Protein AF-A0A524CJ25-F1 (afdb_monomer_lite)

pLDDT: mean 74.67, std 16.68, range [29.98, 90.19]

Sequence (205 aa):
MADLNRLTIPYLKKLAEERDIELNSGRKSELIEQIKNSRIPEDTLDHLIEKYLEEKNQKKIQKKKRQLNLIELENRVNKVEEKLIEIIERLNQVSRKLNIRGSVNLESQQVSKKPNQNGQESKRNLILKKPNNVNEIKRFISNLMNSGDQINIDELFKIPELQETSLTLIKQAINELIKENIFEASEEGDSKQRIDGQISMLIRN

Radius of gyration: 31.11 Å; chains: 1; bounding box: 79×39×66 Å

Structure (mmCIF, N/CA/C/O backbone):
data_AF-A0A524CJ25-F1
#
_entry.id   AF-A0A524CJ25-F1
#
loop_
_atom_site.group_PDB
_atom_site.id
_atom_site.type_symbol
_atom_site.label_atom_id
_atom_site.label_alt_id
_atom_site.label_comp_id
_atom_site.label_asym_id
_atom_site.label_entity_id
_atom_site.label_seq_id
_atom_site.pdbx_PDB_ins_code
_atom_site.Cartn_x
_atom_site.Cartn_y
_atom_site.Cartn_z
_atom_site.occupancy
_atom_site.B_iso_or_equiv
_atom_site.auth_seq_id
_atom_site.auth_comp_id
_atom_site.auth_asym_id
_atom_site.auth_atom_id
_atom_site.pdbx_PDB_model_num
ATOM 1 N N . MET A 1 1 ? -29.718 4.391 34.353 1.00 51.31 1 MET A N 1
ATOM 2 C CA . MET A 1 1 ? -30.155 3.706 33.119 1.00 51.31 1 MET A CA 1
ATOM 3 C C . MET A 1 1 ? -28.951 3.197 32.351 1.00 51.31 1 MET A C 1
ATOM 5 O O . MET A 1 1 ? -28.282 3.968 31.668 1.00 51.31 1 MET A O 1
ATOM 9 N N . ALA A 1 2 ? -28.705 1.897 32.465 1.00 60.78 2 ALA A N 1
ATOM 10 C CA . ALA A 1 2 ? -27.662 1.153 31.773 1.00 60.78 2 ALA A CA 1
ATOM 11 C C . ALA A 1 2 ? -27.669 1.359 30.240 1.00 60.78 2 ALA A C 1
ATOM 13 O O . ALA A 1 2 ? -28.619 0.989 29.539 1.00 60.78 2 ALA A O 1
ATOM 14 N N . ASP A 1 3 ? -26.592 1.931 29.691 1.00 77.75 3 ASP A N 1
ATOM 15 C CA . ASP A 1 3 ? -26.469 2.240 28.259 1.00 77.75 3 ASP A CA 1
ATOM 16 C C . ASP A 1 3 ? -25.879 1.057 27.468 1.00 77.75 3 ASP A C 1
ATOM 18 O O . ASP A 1 3 ? -24.734 1.063 27.000 1.00 77.75 3 ASP A O 1
ATOM 22 N N . LEU A 1 4 ? -26.701 0.018 27.294 1.00 79.44 4 LEU A N 1
ATOM 23 C CA . LEU A 1 4 ? -26.394 -1.189 26.511 1.00 79.44 4 LEU A CA 1
ATOM 24 C C . LEU A 1 4 ? -25.963 -0.888 25.059 1.00 79.44 4 LEU A C 1
ATOM 26 O O . LEU A 1 4 ? -25.320 -1.720 24.412 1.00 79.44 4 LEU A O 1
ATOM 30 N N . ASN A 1 5 ? -26.241 0.314 24.537 1.00 82.69 5 ASN A N 1
ATOM 31 C CA . ASN A 1 5 ? -25.790 0.726 23.206 1.00 82.69 5 ASN A CA 1
ATOM 32 C C . ASN A 1 5 ? -24.264 0.825 23.094 1.00 82.69 5 ASN A C 1
ATOM 34 O O . ASN A 1 5 ? -23.730 0.773 21.982 1.00 82.69 5 ASN A O 1
ATOM 38 N N . ARG A 1 6 ? -23.532 0.923 24.205 1.00 82.38 6 ARG A N 1
ATOM 39 C CA . ARG A 1 6 ? -22.062 1.008 24.198 1.00 82.38 6 ARG A CA 1
ATOM 40 C C . ARG A 1 6 ? -21.384 -0.333 23.888 1.00 82.38 6 ARG A C 1
ATOM 42 O O . ARG A 1 6 ? -20.253 -0.362 23.378 1.00 82.38 6 ARG A O 1
ATOM 49 N N . LEU A 1 7 ? -22.086 -1.441 24.129 1.00 83.69 7 LEU A N 1
ATOM 50 C CA . LEU A 1 7 ? -21.618 -2.794 23.840 1.00 83.69 7 LEU A CA 1
ATOM 51 C C . LEU A 1 7 ? -21.821 -3.159 22.360 1.00 83.69 7 LEU A C 1
ATOM 53 O O . LEU A 1 7 ? -22.707 -2.647 21.672 1.00 83.69 7 LEU A O 1
ATOM 57 N N . THR A 1 8 ? -20.960 -4.031 21.833 1.00 86.06 8 THR A N 1
ATOM 58 C CA . THR A 1 8 ? -21.158 -4.641 20.506 1.00 86.06 8 THR A CA 1
ATOM 59 C C . THR A 1 8 ? -21.960 -5.936 20.645 1.00 86.06 8 THR A C 1
ATOM 61 O O . THR A 1 8 ? -22.037 -6.499 21.734 1.00 86.06 8 THR A O 1
ATOM 64 N N . ILE A 1 9 ? -22.544 -6.429 19.547 1.00 85.62 9 ILE A N 1
ATOM 65 C CA . ILE A 1 9 ? -23.387 -7.642 19.547 1.00 85.62 9 ILE A CA 1
ATOM 66 C C . ILE A 1 9 ? -22.711 -8.847 20.239 1.00 85.62 9 ILE A C 1
ATOM 68 O O . ILE A 1 9 ? -23.373 -9.480 21.056 1.00 85.62 9 ILE A O 1
ATOM 72 N N . PRO A 1 10 ? -21.414 -9.153 20.012 1.00 86.75 10 PRO A N 1
ATOM 73 C CA . PRO A 1 10 ? -20.746 -10.242 20.729 1.00 86.75 10 PRO A CA 1
ATOM 74 C C . PRO A 1 10 ? -20.741 -10.076 22.254 1.00 86.75 10 PRO A C 1
ATOM 76 O O . PRO A 1 10 ? -20.912 -11.055 22.970 1.00 86.75 10 PRO A O 1
ATOM 79 N N . TYR A 1 11 ? -20.577 -8.850 22.758 1.00 86.62 11 TYR A N 1
ATOM 80 C CA . TYR A 1 11 ? -20.592 -8.586 24.199 1.00 86.62 11 TYR A CA 1
ATOM 81 C C . TYR A 1 11 ? -22.006 -8.593 24.781 1.00 86.62 11 TYR A C 1
ATOM 83 O O . TYR A 1 11 ? -22.180 -9.030 25.910 1.00 86.62 11 TYR A O 1
ATOM 91 N N . LEU A 1 12 ? -23.018 -8.185 24.008 1.00 86.38 12 LEU A N 1
ATOM 92 C CA . LEU A 1 12 ? -24.421 -8.353 24.406 1.00 86.38 12 LEU A CA 1
ATOM 93 C C . LEU A 1 12 ? -24.785 -9.836 24.549 1.00 86.38 12 LEU A C 1
ATOM 95 O O . LEU A 1 12 ? -25.456 -10.208 25.503 1.00 86.38 12 LEU A O 1
ATOM 99 N N . LYS A 1 13 ? -24.291 -10.688 23.642 1.00 85.25 13 LYS A N 1
ATOM 100 C CA . LYS A 1 13 ? -24.482 -12.141 23.730 1.00 85.25 13 LYS A CA 1
ATOM 101 C C . LYS A 1 13 ? -23.783 -12.755 24.940 1.00 85.25 13 LYS A C 1
ATOM 103 O O . LYS A 1 13 ? -24.417 -13.512 25.656 1.00 85.25 13 LYS A O 1
ATOM 108 N N . LYS A 1 14 ? -22.526 -12.379 25.206 1.00 87.19 14 LYS A N 1
ATOM 109 C CA . LYS A 1 14 ? -21.809 -12.816 26.418 1.00 87.19 14 LYS A CA 1
ATOM 110 C C . LYS A 1 14 ? -22.526 -12.405 27.705 1.00 87.19 14 LYS A C 1
ATOM 112 O O . LYS A 1 14 ? -22.611 -13.192 28.635 1.00 87.19 14 LYS A O 1
ATOM 117 N N . LEU A 1 15 ? -23.037 -11.174 27.750 1.00 87.75 15 LEU A N 1
ATOM 118 C CA . LEU A 1 15 ? -23.793 -10.671 28.895 1.00 87.75 15 LEU A CA 1
ATOM 119 C C . LEU A 1 15 ? -25.057 -11.500 29.130 1.00 87.75 15 LEU A C 1
ATOM 121 O O . LEU A 1 15 ? -25.351 -11.840 30.271 1.00 87.75 15 LEU A O 1
ATOM 125 N N . ALA A 1 16 ? -25.784 -11.824 28.062 1.00 85.44 16 ALA A N 1
ATOM 126 C CA . ALA A 1 16 ? -26.965 -12.667 28.149 1.00 85.44 16 ALA A CA 1
ATOM 127 C C . ALA A 1 16 ? -26.637 -14.106 28.561 1.00 85.44 16 ALA A C 1
ATOM 129 O O . ALA A 1 16 ? -27.335 -14.649 29.405 1.00 85.44 16 ALA A O 1
ATOM 130 N N . GLU A 1 17 ? -25.554 -14.687 28.045 1.00 85.88 17 GLU A N 1
ATOM 131 C CA . GLU A 1 17 ? -25.072 -16.017 28.438 1.00 85.88 17 GLU A CA 1
ATOM 132 C C . GLU A 1 17 ? -24.673 -16.067 29.923 1.00 85.88 17 GLU A C 1
ATOM 134 O O . GLU A 1 17 ? -25.065 -16.981 30.631 1.00 85.88 17 GLU A O 1
ATOM 139 N N . GLU A 1 18 ? -23.991 -15.040 30.445 1.00 85.62 18 GLU A N 1
ATOM 140 C CA . GLU A 1 18 ? -23.631 -14.937 31.874 1.00 85.62 18 GLU A CA 1
ATOM 141 C C . GLU A 1 18 ? -24.853 -14.741 32.798 1.00 85.62 18 GLU A C 1
ATOM 143 O O . GLU A 1 18 ? -24.744 -14.838 34.021 1.00 85.62 18 GLU A O 1
ATOM 148 N N . ARG A 1 19 ? -26.021 -14.439 32.224 1.00 83.81 19 ARG A N 1
ATOM 149 C CA . ARG A 1 19 ? -27.289 -14.246 32.937 1.00 83.81 19 ARG A CA 1
ATOM 150 C C . ARG A 1 19 ? -28.359 -15.265 32.554 1.00 83.81 19 ARG A C 1
ATOM 152 O O . ARG A 1 19 ? -29.506 -15.069 32.944 1.00 83.81 19 ARG A O 1
ATOM 159 N N . ASP A 1 20 ? -27.994 -16.309 31.812 1.00 83.31 20 ASP A N 1
ATOM 160 C CA . ASP A 1 20 ? -28.906 -17.351 31.329 1.00 83.31 20 ASP A CA 1
ATOM 161 C C . ASP A 1 20 ? -30.138 -16.791 30.581 1.00 83.31 20 ASP A C 1
ATOM 163 O O . ASP A 1 20 ? -31.258 -17.285 30.706 1.00 83.31 20 ASP A O 1
ATOM 167 N N . ILE A 1 21 ? -29.943 -15.726 29.797 1.00 84.12 21 ILE A N 1
ATOM 168 C CA . ILE A 1 21 ? -30.986 -15.113 28.967 1.00 84.12 21 ILE A CA 1
ATOM 169 C C . ILE A 1 21 ? -30.913 -15.702 27.563 1.00 84.12 21 ILE A C 1
ATOM 171 O O . ILE A 1 21 ? -29.940 -15.498 26.832 1.00 84.12 21 ILE A O 1
ATOM 175 N N . GLU A 1 22 ? -31.984 -16.370 27.146 1.00 82.38 22 GLU A N 1
ATOM 176 C CA . GLU A 1 22 ? -32.136 -16.822 25.767 1.00 82.38 22 GLU A CA 1
ATOM 177 C C . GLU A 1 22 ? -32.372 -15.624 24.839 1.00 82.38 22 GLU A C 1
ATOM 179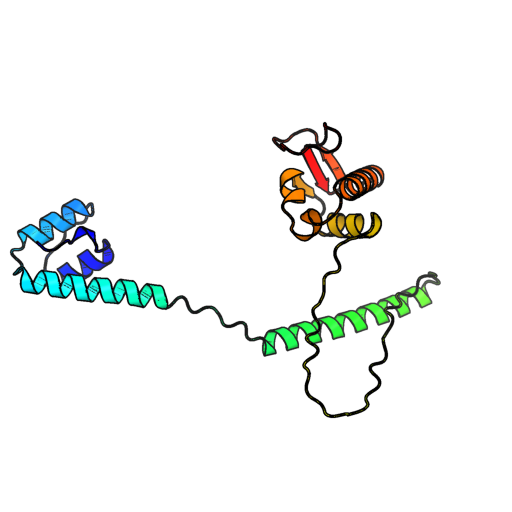 O O . GLU A 1 22 ? -33.437 -15.003 24.829 1.00 82.38 22 GLU A O 1
ATOM 184 N N . LEU A 1 23 ? -31.349 -15.280 24.052 1.00 83.44 23 LEU A N 1
ATOM 185 C CA . LEU A 1 23 ? -31.453 -14.255 23.018 1.00 83.44 23 LEU A CA 1
ATOM 186 C C . LEU A 1 23 ? -31.840 -14.873 21.680 1.00 83.44 23 LEU A C 1
ATOM 188 O O . LEU A 1 23 ? -31.123 -15.718 21.138 1.00 83.44 23 LEU A O 1
ATOM 192 N N . ASN A 1 24 ? -32.901 -14.348 21.078 1.00 81.50 24 ASN A N 1
ATOM 193 C CA . ASN A 1 24 ? -33.227 -14.662 19.693 1.00 81.50 24 ASN A CA 1
ATOM 194 C C . ASN A 1 24 ? -32.271 -13.924 18.748 1.00 81.50 24 ASN A C 1
ATOM 196 O O . ASN A 1 24 ? -31.856 -12.794 19.010 1.00 81.50 24 ASN A O 1
ATOM 200 N N . SER A 1 25 ? -31.918 -14.536 17.614 1.00 78.12 25 SER A N 1
ATOM 201 C CA . SER A 1 25 ? -31.127 -13.853 16.586 1.00 78.12 25 SER A CA 1
ATOM 202 C C . SER A 1 25 ? -31.883 -12.629 16.062 1.00 78.12 25 SER A C 1
ATOM 204 O O . SER A 1 25 ? -33.015 -12.76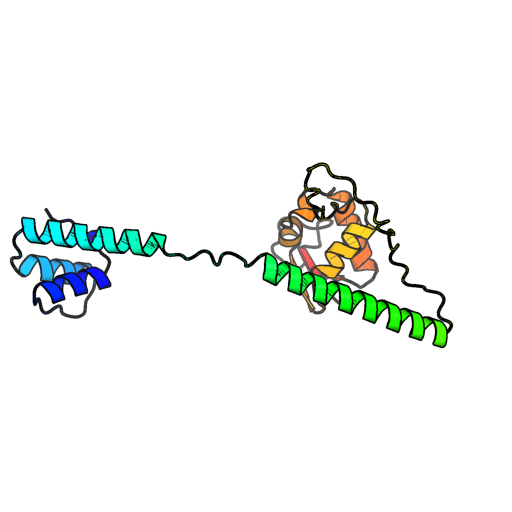6 15.607 1.00 78.12 25 SER A O 1
ATOM 206 N N . GLY A 1 26 ? -31.253 -11.456 16.080 1.00 83.06 26 GLY A N 1
ATOM 207 C CA . GLY A 1 26 ? -31.913 -10.214 15.685 1.00 83.06 26 GLY A CA 1
ATOM 208 C C . GLY A 1 26 ? -30.959 -9.030 15.579 1.00 83.06 26 GLY A C 1
ATOM 209 O O . GLY A 1 26 ? -29.738 -9.159 15.744 1.00 83.06 26 GLY A O 1
ATOM 210 N N . ARG A 1 27 ? -31.521 -7.856 15.283 1.00 85.88 27 ARG A N 1
ATOM 211 C CA . ARG A 1 27 ? -30.784 -6.585 15.248 1.00 85.88 27 ARG A CA 1
ATOM 212 C C . ARG A 1 27 ? -30.346 -6.188 16.658 1.00 85.88 27 ARG A C 1
ATOM 214 O O . ARG A 1 27 ? -30.938 -6.583 17.656 1.00 85.88 27 ARG A O 1
ATOM 221 N N . LYS A 1 28 ? -29.314 -5.345 16.758 1.00 84.69 28 LYS A N 1
ATOM 222 C CA . LYS A 1 28 ? -28.779 -4.892 18.055 1.00 84.69 28 LYS A CA 1
ATOM 223 C C . LYS A 1 28 ? -29.852 -4.269 18.960 1.00 84.69 28 LYS A C 1
ATOM 225 O O . LYS A 1 28 ? -29.831 -4.518 20.157 1.00 84.69 28 LYS A O 1
ATOM 230 N N . SER A 1 29 ? -30.763 -3.476 18.399 1.00 85.75 29 SER A N 1
ATOM 231 C CA . SER A 1 29 ? -31.878 -2.872 19.138 1.00 85.75 29 SER A CA 1
ATOM 232 C C . SER A 1 29 ? -32.802 -3.925 19.755 1.00 85.75 29 SER A C 1
ATOM 234 O O . SER A 1 29 ? -33.108 -3.836 20.937 1.00 85.75 29 SER A O 1
ATOM 236 N N . GLU A 1 30 ? -33.154 -4.961 18.992 1.00 85.81 30 GLU A N 1
ATOM 237 C CA . GLU A 1 30 ? -34.019 -6.065 19.436 1.00 85.81 30 GLU A CA 1
ATOM 238 C C . GLU A 1 30 ? -33.359 -6.870 20.566 1.00 85.81 30 GLU A C 1
ATOM 240 O O . GLU A 1 30 ? -34.002 -7.208 21.556 1.00 85.81 30 GLU A O 1
ATOM 245 N N . LEU A 1 31 ? -32.048 -7.117 20.468 1.00 84.44 31 LEU A N 1
ATOM 246 C CA . LEU A 1 31 ? -31.282 -7.776 21.532 1.00 84.44 31 LEU A CA 1
ATOM 247 C C . LEU A 1 31 ? -31.251 -6.944 22.821 1.00 84.44 31 LEU A C 1
ATOM 249 O O . LEU A 1 31 ? -31.335 -7.487 23.918 1.00 84.44 31 LEU A O 1
ATOM 253 N N . ILE A 1 32 ? -31.139 -5.619 22.701 1.00 86.19 32 ILE A N 1
ATOM 254 C CA . ILE A 1 32 ? -31.159 -4.711 23.853 1.00 86.19 32 ILE A CA 1
ATOM 255 C C . ILE A 1 32 ? -32.533 -4.725 24.526 1.00 86.19 32 ILE A C 1
ATOM 257 O O . ILE A 1 32 ? -32.603 -4.715 25.752 1.00 86.19 32 ILE A O 1
ATOM 261 N N . GLU A 1 33 ? -33.616 -4.763 23.754 1.00 85.25 33 GLU A N 1
ATOM 262 C CA . GLU A 1 33 ? -34.974 -4.870 24.293 1.00 85.25 33 GLU A CA 1
ATOM 263 C C . GLU A 1 33 ? -35.190 -6.192 25.035 1.00 85.25 33 GLU A C 1
ATOM 265 O O . GLU A 1 33 ? -35.719 -6.180 26.143 1.00 85.25 33 GLU A O 1
ATOM 270 N N . GLN A 1 34 ? -34.704 -7.314 24.496 1.00 84.69 34 GLN A N 1
ATOM 271 C CA . GLN A 1 34 ? -34.770 -8.616 25.172 1.00 84.69 34 GLN A CA 1
ATOM 272 C C . GLN A 1 34 ? -34.044 -8.599 26.529 1.00 84.69 34 GLN A C 1
ATOM 274 O O . GLN A 1 34 ? -34.609 -9.042 27.527 1.00 84.69 34 GLN A O 1
ATOM 279 N N . ILE A 1 35 ? -32.850 -7.999 26.595 1.00 84.06 35 ILE A N 1
ATOM 280 C CA . ILE A 1 35 ? -32.066 -7.850 27.839 1.00 84.06 35 ILE A CA 1
ATOM 281 C C . ILE A 1 35 ? -32.738 -6.887 28.832 1.00 84.06 35 ILE A C 1
ATOM 283 O O . ILE A 1 35 ? -32.629 -7.047 30.046 1.00 84.06 35 ILE A O 1
ATOM 287 N N . LYS A 1 36 ? -33.445 -5.863 28.348 1.00 83.19 36 LYS A N 1
ATOM 288 C CA . LYS A 1 36 ? -34.222 -4.972 29.224 1.00 83.19 36 LYS A CA 1
ATOM 289 C C . LYS A 1 36 ? -35.459 -5.674 29.787 1.00 83.19 36 LYS A C 1
ATOM 291 O O . LYS A 1 36 ? -35.814 -5.456 30.943 1.00 83.19 36 LYS A O 1
ATOM 296 N N . ASN A 1 37 ? -36.087 -6.540 28.996 1.00 83.94 37 ASN A N 1
ATOM 297 C CA . ASN A 1 37 ? -37.292 -7.271 29.382 1.00 83.94 37 ASN A CA 1
ATOM 298 C C . ASN A 1 37 ? -37.019 -8.428 30.360 1.00 83.94 37 ASN A C 1
ATOM 300 O O . ASN A 1 37 ? -37.935 -8.848 31.065 1.00 83.94 37 ASN A O 1
ATOM 304 N N . SER A 1 38 ? -35.775 -8.901 30.476 1.00 78.62 38 SER A N 1
ATOM 305 C CA . SER A 1 38 ? -35.380 -9.993 31.380 1.00 78.62 38 SER A CA 1
ATOM 306 C C . SER A 1 38 ? -35.232 -9.596 32.860 1.00 78.62 38 SER A C 1
ATOM 308 O O . SER A 1 38 ? -34.772 -10.406 33.658 1.00 78.62 38 SER A O 1
ATOM 310 N N . ARG A 1 39 ? -35.630 -8.373 33.254 1.00 75.06 39 ARG A N 1
ATOM 311 C CA . ARG A 1 39 ? -35.658 -7.889 34.657 1.00 75.06 39 ARG A CA 1
ATOM 312 C C . ARG A 1 39 ? -34.340 -8.079 35.425 1.00 75.06 39 ARG A C 1
ATOM 314 O O . ARG A 1 39 ? -34.333 -8.456 36.595 1.00 75.06 39 ARG A O 1
ATOM 321 N N . ILE A 1 40 ? -33.220 -7.787 34.773 1.00 78.19 40 ILE A N 1
ATOM 322 C CA . ILE A 1 40 ? -31.910 -7.771 35.431 1.00 78.19 40 ILE A CA 1
ATOM 323 C C . ILE A 1 40 ? -31.856 -6.567 36.391 1.00 78.19 40 ILE A C 1
ATOM 325 O O . ILE A 1 40 ? -32.232 -5.466 35.979 1.00 78.19 40 ILE A O 1
ATOM 329 N N . PRO A 1 41 ? -31.382 -6.731 37.641 1.00 80.38 41 PRO A N 1
ATOM 330 C CA . PRO A 1 41 ? -31.159 -5.607 38.548 1.00 80.38 41 PRO A CA 1
ATOM 331 C C . PRO A 1 41 ? -30.196 -4.578 37.940 1.00 80.38 41 PRO A C 1
ATOM 333 O O . PRO A 1 41 ? -29.142 -4.952 37.422 1.00 80.38 41 PRO A O 1
ATOM 336 N N . GLU A 1 42 ? -30.534 -3.291 38.020 1.00 77.50 42 GLU A N 1
ATOM 337 C CA . GLU A 1 42 ? -29.800 -2.217 37.330 1.00 77.50 42 GLU A CA 1
ATOM 338 C C . GLU A 1 42 ? -28.317 -2.164 37.737 1.00 77.50 42 GLU A C 1
ATOM 340 O O . GLU A 1 42 ? -27.449 -2.155 36.865 1.00 77.50 42 GLU A O 1
ATOM 345 N N . ASP A 1 43 ? -28.020 -2.313 39.031 1.00 79.69 43 ASP A N 1
ATOM 346 C CA . ASP A 1 43 ? -26.648 -2.345 39.563 1.00 79.69 43 ASP A CA 1
ATOM 347 C C . ASP A 1 43 ? -25.803 -3.472 38.950 1.00 79.69 43 ASP A C 1
ATOM 349 O O . ASP A 1 43 ? -24.622 -3.320 38.633 1.00 79.69 43 ASP A O 1
ATOM 353 N N . THR A 1 44 ? -26.426 -4.635 38.749 1.00 80.38 44 THR A N 1
ATOM 354 C CA . THR A 1 44 ? -25.744 -5.801 38.180 1.00 80.38 44 THR A CA 1
ATOM 355 C C . THR A 1 44 ? -25.518 -5.668 36.680 1.00 80.38 44 THR A C 1
ATOM 357 O O . THR A 1 44 ? -24.565 -6.240 36.145 1.00 80.38 44 THR A O 1
ATOM 360 N N . LEU A 1 45 ? -26.386 -4.918 36.002 1.00 82.19 45 LEU A N 1
ATOM 361 C CA . LEU A 1 45 ? -26.289 -4.641 34.580 1.00 82.19 45 LEU A CA 1
ATOM 362 C C . LEU A 1 45 ? -25.186 -3.619 34.301 1.00 82.19 45 LEU A C 1
ATOM 364 O O . LEU A 1 45 ? -24.381 -3.833 33.394 1.00 82.19 45 LEU A O 1
ATOM 368 N N . ASP A 1 46 ? -25.104 -2.565 35.111 1.00 83.38 46 ASP A N 1
ATOM 369 C CA . ASP A 1 46 ? -24.054 -1.551 35.013 1.00 83.38 46 ASP A CA 1
ATOM 370 C C . ASP A 1 46 ? -22.665 -2.161 35.244 1.00 83.38 46 ASP A C 1
ATOM 372 O O . ASP A 1 46 ? -21.760 -1.944 34.434 1.00 83.38 46 ASP A O 1
ATOM 376 N N . HIS A 1 47 ? -22.521 -3.031 36.250 1.00 85.88 47 HIS A N 1
ATOM 377 C CA . HIS A 1 47 ? -21.260 -3.731 36.505 1.00 85.88 47 HIS A CA 1
ATOM 378 C C . HIS A 1 47 ? -20.813 -4.610 35.323 1.00 85.88 47 HIS A C 1
ATOM 380 O O . HIS A 1 47 ? -19.642 -4.618 34.939 1.00 85.88 47 HIS A O 1
ATOM 386 N N . LEU A 1 48 ? -21.746 -5.338 34.700 1.00 84.12 48 LEU A N 1
ATOM 387 C CA . LEU A 1 48 ? -21.438 -6.172 33.536 1.00 84.12 48 LEU A CA 1
ATOM 388 C C . LEU A 1 48 ? -21.093 -5.336 32.302 1.00 84.12 48 LEU A C 1
ATOM 390 O O . LEU A 1 48 ? -20.193 -5.698 31.543 1.00 84.12 48 LEU A O 1
ATOM 394 N N . ILE A 1 49 ? -21.772 -4.207 32.099 1.00 86.31 49 ILE A N 1
ATOM 395 C CA . ILE A 1 49 ? -21.448 -3.280 31.013 1.00 86.31 49 ILE A CA 1
ATOM 396 C C . ILE A 1 49 ? -20.032 -2.735 31.189 1.00 86.31 49 ILE A C 1
ATOM 398 O O . ILE A 1 49 ? -19.268 -2.741 30.223 1.00 86.31 49 ILE A O 1
ATOM 402 N N . GLU A 1 50 ? -19.663 -2.310 32.395 1.00 87.44 50 GLU A N 1
ATOM 403 C CA . GLU A 1 50 ? -18.323 -1.808 32.698 1.00 87.44 50 GLU A CA 1
ATOM 404 C C . GLU A 1 50 ? -17.254 -2.881 32.447 1.00 87.44 50 GLU A C 1
ATOM 406 O O . GLU A 1 50 ? -16.353 -2.663 31.632 1.00 87.44 50 GLU A O 1
ATOM 411 N N . LYS A 1 51 ? -17.441 -4.091 32.993 1.00 88.31 51 LYS A N 1
ATOM 412 C CA . LYS A 1 51 ? -16.573 -5.263 32.766 1.00 88.31 51 LYS A CA 1
ATOM 413 C C . LYS A 1 51 ? -16.322 -5.527 31.275 1.00 88.31 51 LYS A C 1
ATOM 415 O O . LYS A 1 51 ? -15.181 -5.713 30.843 1.00 88.31 51 LYS A O 1
ATOM 420 N N . TYR A 1 52 ? -17.372 -5.525 30.453 1.00 87.00 52 TYR A N 1
ATOM 421 C CA . TYR A 1 52 ? -17.240 -5.806 29.019 1.00 87.00 52 TYR A CA 1
ATOM 422 C C . TYR A 1 52 ? -16.699 -4.624 28.203 1.00 87.00 52 TYR A C 1
ATOM 424 O O . TYR A 1 52 ? -16.053 -4.830 27.168 1.00 87.00 52 TYR A O 1
ATOM 432 N N . LEU A 1 53 ? -16.911 -3.385 28.650 1.00 84.75 53 LEU A N 1
ATOM 433 C CA . LEU A 1 53 ? -16.278 -2.207 28.055 1.00 84.75 53 LEU A CA 1
ATOM 434 C C . LEU A 1 53 ? -14.774 -2.175 28.336 1.00 84.75 53 LEU A C 1
ATOM 436 O O . LEU A 1 53 ? -13.997 -1.873 27.425 1.00 84.75 53 LEU A O 1
ATOM 440 N N . GLU A 1 54 ? -14.351 -2.548 29.540 1.00 84.50 54 GLU A N 1
ATOM 441 C CA . GLU A 1 54 ? -12.941 -2.726 29.877 1.00 84.50 54 GLU A CA 1
ATOM 442 C C . GLU A 1 54 ? -12.301 -3.834 29.037 1.00 84.50 54 GLU A C 1
ATOM 444 O O . GLU A 1 54 ? -11.269 -3.591 28.409 1.00 84.50 54 GLU A O 1
ATOM 449 N N . GLU A 1 55 ? -12.943 -5.002 28.899 1.00 83.25 55 GLU A N 1
ATOM 450 C CA . GLU A 1 55 ? -12.448 -6.096 28.044 1.00 83.25 55 GLU A CA 1
ATOM 451 C C . GLU A 1 55 ? -12.287 -5.635 26.579 1.00 83.25 55 GLU A C 1
ATOM 453 O O . GLU A 1 55 ? -11.291 -5.941 25.913 1.00 83.25 55 GLU A O 1
ATOM 458 N N . LYS A 1 56 ? -13.247 -4.858 26.061 1.00 79.69 56 LYS A N 1
ATOM 459 C CA . LYS A 1 56 ? -13.189 -4.260 24.715 1.00 79.69 56 LYS A CA 1
ATOM 460 C C . LYS A 1 56 ? -12.014 -3.290 24.568 1.00 79.69 56 LYS A C 1
ATOM 462 O O . LYS A 1 56 ? -11.346 -3.291 23.530 1.00 79.69 56 LYS A O 1
ATOM 467 N N . ASN A 1 57 ? -11.757 -2.466 25.579 1.00 74.94 57 ASN A N 1
ATOM 468 C CA . ASN A 1 57 ? -10.668 -1.493 25.568 1.00 74.94 57 ASN A CA 1
ATOM 469 C C . ASN A 1 57 ? -9.297 -2.171 25.713 1.00 74.94 57 ASN A C 1
ATOM 471 O O . ASN A 1 57 ? -8.374 -1.836 24.972 1.00 74.94 57 ASN A O 1
ATOM 475 N N . GLN A 1 58 ? -9.181 -3.200 26.553 1.00 68.50 58 GLN A N 1
ATOM 476 C CA . GLN A 1 58 ? -7.966 -4.008 26.697 1.00 68.50 58 GLN A CA 1
ATOM 477 C C . GLN A 1 58 ? -7.622 -4.776 25.410 1.00 68.50 58 GLN A C 1
ATOM 479 O O . GLN A 1 58 ? -6.461 -4.806 24.996 1.00 68.50 58 GLN A O 1
ATOM 484 N N . LYS A 1 59 ? -8.617 -5.327 24.696 1.00 59.78 59 LYS A N 1
ATOM 485 C CA . LYS A 1 59 ? -8.388 -5.996 23.399 1.00 59.78 59 LYS A CA 1
ATOM 486 C C . LYS A 1 59 ? -7.935 -5.045 22.290 1.00 59.78 59 LYS A C 1
ATOM 488 O O . LYS A 1 59 ? -7.169 -5.461 21.423 1.00 59.78 59 LYS A O 1
ATOM 493 N N . LYS A 1 60 ? -8.336 -3.767 22.313 1.00 56.50 60 LYS A N 1
ATOM 494 C CA . LYS A 1 60 ? -7.802 -2.756 21.378 1.00 56.50 60 LYS A CA 1
ATOM 495 C C . LYS A 1 60 ? -6.309 -2.480 21.597 1.00 56.50 60 LYS A C 1
ATOM 497 O O . LYS A 1 60 ? -5.617 -2.155 20.635 1.00 56.50 60 LYS A O 1
ATOM 502 N N . ILE A 1 61 ? -5.814 -2.638 22.826 1.00 54.56 61 ILE A N 1
ATOM 503 C CA . ILE A 1 61 ? -4.417 -2.363 23.199 1.00 54.56 61 ILE A CA 1
ATOM 504 C C . ILE A 1 61 ? -3.472 -3.500 22.753 1.00 54.56 61 ILE A C 1
ATOM 506 O O . ILE A 1 61 ? -2.283 -3.269 22.552 1.00 54.56 61 ILE A O 1
ATOM 510 N N . GLN A 1 62 ? -3.983 -4.703 22.461 1.00 51.44 62 GLN A N 1
ATOM 511 C CA . GLN A 1 62 ? -3.173 -5.846 22.010 1.00 51.44 62 GLN A CA 1
ATOM 512 C C . GLN A 1 62 ? -3.030 -5.989 20.485 1.00 51.44 62 GLN A C 1
ATOM 514 O O . GLN A 1 62 ? -2.840 -7.096 19.973 1.00 51.44 62 GLN A O 1
ATOM 519 N N . LYS A 1 63 ? -3.016 -4.893 19.717 1.00 52.25 63 LYS A N 1
ATOM 520 C CA . LYS A 1 63 ? -2.307 -4.956 18.429 1.00 52.25 63 LYS A CA 1
ATOM 521 C C . LYS A 1 63 ? -0.818 -5.058 18.754 1.00 52.25 63 LYS A C 1
ATOM 523 O O . LYS A 1 63 ? -0.145 -4.036 18.855 1.00 52.25 63 LYS A O 1
ATOM 528 N N . LYS A 1 64 ? -0.303 -6.284 18.937 1.00 51.62 64 LYS A N 1
ATOM 529 C CA . LYS A 1 64 ? 1.140 -6.564 18.915 1.00 51.62 64 LYS A CA 1
ATOM 530 C C . LYS A 1 64 ? 1.678 -5.945 17.626 1.00 51.62 64 LYS A C 1
ATOM 532 O O . LYS A 1 64 ? 1.556 -6.539 16.556 1.00 51.62 64 LYS A O 1
ATOM 537 N N . LYS A 1 65 ? 2.250 -4.738 17.710 1.00 52.03 65 LYS A N 1
ATOM 538 C CA . LYS A 1 65 ? 3.194 -4.265 16.702 1.00 52.03 65 LYS A CA 1
ATOM 539 C C . LYS A 1 65 ? 4.211 -5.392 16.624 1.00 52.03 65 LYS A C 1
ATOM 541 O O . LYS A 1 65 ? 4.848 -5.683 17.635 1.00 52.03 65 LYS A O 1
ATOM 546 N N . ARG A 1 66 ? 4.281 -6.097 15.491 1.00 56.31 66 ARG A N 1
ATOM 547 C CA . ARG A 1 66 ? 5.399 -6.999 15.220 1.00 56.31 66 ARG A CA 1
ATOM 548 C C . ARG A 1 66 ? 6.632 -6.127 15.407 1.00 56.31 66 ARG A C 1
ATOM 550 O O . ARG A 1 66 ? 6.866 -5.241 14.589 1.00 56.31 66 ARG A O 1
ATOM 557 N N . GLN A 1 67 ? 7.317 -6.262 16.539 1.00 60.62 67 GLN A N 1
ATOM 558 C CA . GLN A 1 67 ? 8.606 -5.620 16.708 1.00 60.62 67 GLN A CA 1
ATOM 559 C C . GLN A 1 67 ? 9.452 -6.249 15.611 1.00 60.62 67 GLN A C 1
ATOM 561 O O . GLN A 1 67 ? 9.632 -7.467 15.599 1.00 60.62 67 GLN A O 1
ATOM 566 N N . LEU A 1 68 ? 9.812 -5.454 14.603 1.00 58.59 68 LEU A N 1
ATOM 567 C CA . LEU A 1 68 ? 10.729 -5.912 13.575 1.00 58.59 68 LEU A CA 1
ATOM 568 C C . LEU A 1 68 ? 11.968 -6.409 14.309 1.00 58.59 68 LEU A C 1
ATOM 570 O O . LEU A 1 68 ? 12.574 -5.661 15.075 1.00 58.59 68 LEU A O 1
ATOM 574 N N . ASN A 1 69 ? 12.299 -7.681 14.115 1.00 73.81 69 ASN A N 1
ATOM 575 C CA . ASN A 1 69 ? 13.539 -8.231 14.622 1.00 73.81 69 ASN A CA 1
ATOM 576 C C . ASN A 1 69 ? 14.668 -7.634 13.775 1.00 73.81 69 ASN A C 1
ATOM 578 O O . ASN A 1 69 ? 15.022 -8.174 12.728 1.00 73.81 69 ASN A O 1
ATOM 582 N N . LEU A 1 70 ? 15.148 -6.456 14.184 1.00 73.25 70 LEU A N 1
ATOM 583 C CA . LEU A 1 70 ? 16.145 -5.671 13.453 1.00 73.25 70 LEU A CA 1
ATOM 584 C C . LEU A 1 70 ? 17.401 -6.499 13.167 1.00 73.25 70 LEU A C 1
ATOM 586 O O . LEU A 1 70 ? 17.912 -6.443 12.059 1.00 73.25 70 LEU A O 1
ATOM 590 N N . ILE A 1 71 ? 17.800 -7.361 14.107 1.00 77.12 71 ILE A N 1
ATOM 591 C CA . ILE A 1 71 ? 18.956 -8.259 13.973 1.00 77.12 71 ILE A CA 1
ATOM 592 C C . ILE A 1 71 ? 18.744 -9.271 12.838 1.00 77.12 71 ILE A C 1
ATOM 594 O O . ILE A 1 71 ? 19.636 -9.532 12.034 1.00 77.12 71 ILE A O 1
ATOM 598 N N . GLU A 1 72 ? 17.552 -9.860 12.747 1.00 79.38 72 GLU A N 1
ATOM 599 C CA . GLU A 1 72 ? 17.227 -10.793 11.666 1.00 79.38 72 GLU A CA 1
ATOM 600 C C . GLU A 1 72 ? 17.180 -10.080 10.310 1.00 79.38 72 GLU A C 1
ATOM 602 O O . GLU A 1 72 ? 17.634 -10.626 9.302 1.00 79.38 72 GLU A O 1
ATOM 607 N N . LEU A 1 73 ? 16.667 -8.849 10.284 1.00 82.06 73 LEU A N 1
ATOM 608 C CA . LEU A 1 73 ? 16.606 -8.043 9.072 1.00 82.06 73 LEU A CA 1
ATOM 609 C C . LEU A 1 73 ? 18.006 -7.626 8.601 1.00 82.06 73 LEU A C 1
ATOM 611 O O . LEU A 1 73 ? 18.307 -7.794 7.424 1.00 82.06 73 LEU A O 1
ATOM 615 N N . GLU A 1 74 ? 18.876 -7.180 9.505 1.00 79.94 74 GLU A N 1
ATOM 616 C CA . GLU A 1 74 ? 20.286 -6.881 9.225 1.00 79.94 74 GLU A CA 1
ATOM 617 C C . GLU A 1 74 ? 21.016 -8.110 8.678 1.00 79.94 74 GLU A C 1
ATOM 619 O O . GLU A 1 74 ? 21.674 -8.035 7.643 1.00 79.94 74 GLU A O 1
ATOM 624 N N . ASN A 1 75 ? 20.819 -9.283 9.286 1.00 85.88 75 ASN A N 1
AT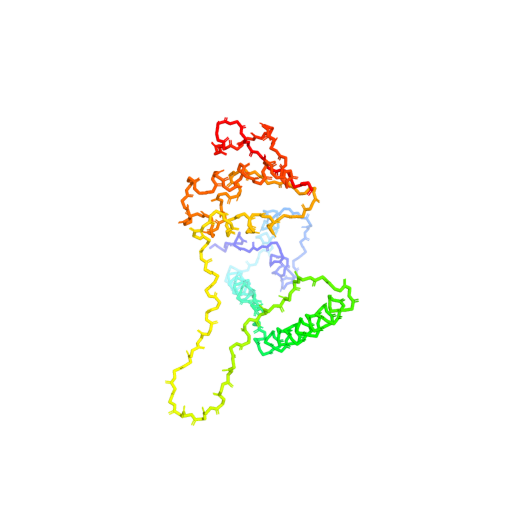OM 625 C CA . ASN A 1 75 ? 21.398 -10.531 8.787 1.00 85.88 75 ASN A CA 1
ATOM 626 C C . ASN A 1 75 ? 20.894 -10.901 7.385 1.00 85.88 75 ASN A C 1
ATOM 628 O O . ASN A 1 75 ? 21.639 -11.465 6.580 1.00 85.88 75 ASN A O 1
ATOM 632 N N . ARG A 1 76 ? 19.627 -10.609 7.073 1.00 85.12 76 ARG A N 1
ATOM 633 C CA . ARG A 1 76 ? 19.069 -10.821 5.731 1.00 85.12 76 ARG A CA 1
ATOM 634 C C . ARG A 1 76 ? 19.645 -9.837 4.719 1.00 85.12 76 ARG A C 1
ATOM 636 O O . ARG A 1 76 ? 19.947 -10.264 3.610 1.00 85.12 76 ARG A O 1
ATOM 643 N N . VAL A 1 77 ? 19.815 -8.571 5.096 1.00 88.62 77 VAL A N 1
ATOM 644 C CA . VAL A 1 77 ? 20.440 -7.543 4.252 1.00 88.62 77 VAL A CA 1
ATOM 645 C C . VAL A 1 77 ? 21.889 -7.919 3.949 1.00 88.62 77 VAL A C 1
ATOM 647 O O . VAL A 1 77 ? 22.242 -8.009 2.778 1.00 88.62 77 VAL A O 1
ATOM 650 N N . ASN A 1 78 ? 22.679 -8.286 4.961 1.00 88.56 78 ASN A N 1
ATOM 651 C CA . ASN A 1 78 ? 24.074 -8.703 4.780 1.00 88.56 78 ASN A CA 1
ATOM 652 C C . ASN A 1 78 ? 24.202 -9.887 3.804 1.00 88.56 78 ASN A C 1
ATOM 654 O O . ASN A 1 78 ? 25.018 -9.858 2.888 1.00 88.56 78 ASN A O 1
ATOM 658 N N . LYS A 1 79 ? 23.335 -10.903 3.923 1.00 89.56 79 LYS A N 1
ATOM 659 C CA . LYS A 1 79 ? 23.314 -12.041 2.983 1.00 89.56 79 LYS A CA 1
ATOM 660 C C . LYS A 1 79 ? 22.974 -11.638 1.546 1.00 89.56 79 LYS A C 1
ATOM 662 O O . LYS A 1 79 ? 23.394 -12.311 0.606 1.00 89.56 79 LYS A O 1
ATOM 667 N N . VAL A 1 80 ? 22.157 -10.602 1.359 1.00 90.19 80 VAL A N 1
ATOM 668 C CA . VAL A 1 80 ? 21.830 -10.075 0.026 1.00 90.19 80 VAL A CA 1
ATOM 669 C C . VAL A 1 80 ? 23.017 -9.302 -0.542 1.00 90.19 80 VAL A C 1
ATOM 671 O O . VAL A 1 80 ? 23.349 -9.497 -1.708 1.00 90.19 80 VAL A O 1
ATOM 674 N N . GLU A 1 81 ? 23.686 -8.489 0.273 1.00 83.81 81 GLU A N 1
ATOM 675 C CA . GLU A 1 81 ? 24.894 -7.758 -0.124 1.00 83.81 81 GLU A CA 1
ATOM 676 C C . GLU A 1 81 ? 26.023 -8.710 -0.548 1.00 83.81 81 GLU A C 1
ATOM 678 O O . GLU A 1 81 ? 26.608 -8.523 -1.613 1.00 83.81 81 GLU A O 1
ATOM 683 N N . GLU A 1 82 ? 26.265 -9.784 0.208 1.00 85.81 82 GLU A N 1
ATOM 684 C CA . GLU A 1 82 ? 27.244 -10.822 -0.150 1.00 85.81 82 GLU A CA 1
ATOM 685 C C . GLU A 1 82 ? 26.932 -11.464 -1.509 1.00 85.81 82 GLU A C 1
ATOM 687 O O . GLU A 1 82 ? 27.808 -11.586 -2.368 1.00 85.81 82 GLU A O 1
ATOM 692 N N . LYS A 1 83 ? 25.664 -11.823 -1.747 1.00 86.81 83 LYS A N 1
ATOM 693 C CA . LYS A 1 83 ? 25.237 -12.396 -3.031 1.00 86.81 83 LYS A CA 1
ATOM 694 C C . LYS A 1 83 ? 25.374 -11.412 -4.189 1.00 86.81 83 LYS A C 1
ATOM 696 O O . LYS A 1 83 ? 25.700 -11.827 -5.298 1.00 86.81 83 LYS A O 1
ATOM 701 N N . LEU A 1 84 ? 25.123 -10.123 -3.962 1.00 86.38 84 LEU A N 1
ATOM 702 C CA . LEU A 1 84 ? 25.307 -9.093 -4.985 1.00 86.38 84 LEU A CA 1
ATOM 703 C C . LEU A 1 84 ? 26.777 -8.969 -5.386 1.00 86.38 84 LEU A C 1
ATOM 705 O O . LEU A 1 84 ? 27.067 -8.927 -6.581 1.00 86.38 84 LEU A O 1
ATOM 709 N N . ILE A 1 85 ? 27.691 -8.971 -4.412 1.00 85.81 85 ILE A N 1
ATOM 710 C CA . ILE A 1 85 ? 29.137 -8.964 -4.671 1.00 85.81 85 ILE A CA 1
ATOM 711 C C . ILE A 1 85 ? 29.521 -10.167 -5.539 1.00 85.81 85 ILE A C 1
ATOM 713 O O . ILE A 1 85 ? 30.162 -9.991 -6.575 1.00 85.81 85 ILE A O 1
ATOM 717 N N . GLU A 1 86 ? 29.052 -11.369 -5.192 1.00 86.50 86 GLU A N 1
ATOM 718 C CA . GLU A 1 86 ? 29.328 -12.583 -5.969 1.00 86.50 86 GLU A CA 1
ATOM 719 C C . GLU A 1 86 ? 28.798 -12.488 -7.415 1.00 86.50 86 GLU A C 1
ATOM 721 O O . GLU A 1 86 ? 29.477 -12.873 -8.372 1.00 86.50 86 GLU A O 1
ATOM 726 N N . ILE A 1 87 ? 27.594 -11.943 -7.606 1.00 86.44 87 ILE A N 1
ATOM 727 C CA . ILE A 1 87 ? 27.007 -11.736 -8.938 1.00 86.44 87 ILE A CA 1
ATOM 728 C C . ILE A 1 87 ? 27.850 -10.755 -9.758 1.00 86.44 87 ILE A C 1
ATOM 730 O O . ILE A 1 87 ? 28.112 -11.011 -10.934 1.00 86.44 87 ILE A O 1
ATOM 734 N N . ILE A 1 88 ? 28.301 -9.657 -9.154 1.00 80.38 88 ILE A N 1
ATOM 735 C CA . ILE A 1 88 ? 29.144 -8.658 -9.820 1.00 80.38 88 ILE A CA 1
ATOM 736 C C . ILE A 1 88 ? 30.484 -9.270 -10.229 1.00 80.38 88 ILE A C 1
ATOM 738 O O . ILE A 1 88 ? 30.951 -9.042 -11.346 1.00 80.38 88 ILE A O 1
ATOM 742 N N . GLU A 1 89 ? 31.096 -10.082 -9.369 1.00 82.38 89 GLU A N 1
ATOM 743 C CA . GLU A 1 89 ? 32.329 -10.794 -9.702 1.00 82.38 89 GLU A CA 1
ATOM 744 C C . GLU A 1 89 ? 32.132 -11.738 -10.889 1.00 82.38 89 GLU A C 1
ATOM 746 O O . GLU A 1 89 ? 32.929 -11.716 -11.832 1.00 82.38 89 GLU A O 1
ATOM 751 N N . ARG A 1 90 ? 31.041 -12.513 -10.901 1.00 82.56 90 ARG A N 1
ATOM 752 C CA . ARG A 1 90 ? 30.692 -13.385 -12.034 1.00 82.56 90 ARG A CA 1
ATOM 753 C C . ARG A 1 90 ? 30.451 -12.586 -13.315 1.00 82.56 90 ARG A C 1
ATOM 755 O O . ARG A 1 90 ? 30.963 -12.969 -14.366 1.00 82.56 90 ARG A O 1
ATOM 762 N N . LEU A 1 91 ? 29.737 -11.463 -13.241 1.00 78.38 91 LEU A N 1
ATOM 763 C CA . LEU A 1 91 ? 29.517 -10.570 -14.383 1.00 78.38 91 LEU A CA 1
ATOM 764 C C . LEU A 1 91 ? 30.837 -10.020 -14.920 1.00 78.38 91 LEU A C 1
ATOM 766 O O . LEU A 1 91 ? 31.089 -10.096 -16.118 1.00 78.38 91 LEU A O 1
ATOM 770 N N . ASN A 1 92 ? 31.726 -9.552 -14.045 1.00 74.56 92 ASN A N 1
ATOM 771 C CA . ASN A 1 92 ? 33.042 -9.058 -14.437 1.00 74.56 92 ASN A CA 1
ATOM 772 C C . ASN A 1 92 ? 33.902 -10.159 -15.086 1.00 74.56 92 ASN A C 1
ATOM 774 O O . ASN A 1 92 ? 34.614 -9.887 -16.054 1.00 74.56 92 ASN A O 1
ATOM 778 N N . GLN A 1 93 ? 33.825 -11.407 -14.612 1.00 78.62 93 GLN A N 1
ATOM 779 C CA . GLN A 1 93 ? 34.488 -12.544 -15.263 1.00 78.62 93 GLN A CA 1
ATOM 780 C C . GLN A 1 93 ? 33.928 -12.814 -16.666 1.00 78.62 93 GLN A C 1
ATOM 782 O O . GLN A 1 93 ? 34.702 -13.042 -17.597 1.00 78.62 93 GLN A O 1
ATOM 787 N N . VAL A 1 94 ? 32.605 -12.773 -16.837 1.00 77.19 94 VAL A N 1
ATOM 788 C CA . VAL A 1 94 ? 31.946 -12.966 -18.139 1.00 77.19 94 VAL A CA 1
ATOM 789 C C . VAL A 1 94 ? 32.287 -11.826 -19.103 1.00 77.19 94 VAL A C 1
ATOM 791 O O . VAL A 1 94 ? 32.691 -12.097 -20.231 1.00 77.19 94 VAL A O 1
ATOM 794 N N . SER A 1 95 ? 32.244 -10.569 -18.657 1.00 75.88 95 SER A N 1
ATOM 795 C CA . SER A 1 95 ? 32.622 -9.404 -19.470 1.00 75.88 95 SER A CA 1
ATOM 796 C C . SER A 1 95 ? 34.070 -9.480 -19.960 1.00 75.88 95 SER A C 1
ATOM 798 O O . SER A 1 95 ? 34.337 -9.179 -21.123 1.00 75.88 95 SER A O 1
ATOM 800 N N . ARG A 1 96 ? 35.003 -9.952 -19.114 1.00 72.00 96 ARG A N 1
ATOM 801 C CA . ARG A 1 96 ? 36.402 -10.205 -19.512 1.00 72.00 96 ARG A CA 1
ATOM 802 C C . ARG A 1 96 ? 36.513 -11.309 -20.563 1.00 72.00 96 ARG A C 1
ATOM 804 O O . ARG A 1 96 ? 37.278 -11.154 -21.507 1.00 72.00 96 ARG A O 1
ATOM 811 N N . LYS A 1 97 ? 35.747 -12.399 -20.429 1.00 73.56 97 LYS A N 1
ATOM 812 C CA . LYS A 1 97 ? 35.718 -13.497 -21.416 1.00 73.56 97 LYS A CA 1
ATOM 813 C C . LYS A 1 97 ? 35.143 -13.060 -22.768 1.00 73.56 97 LYS A C 1
ATOM 815 O O . LYS A 1 97 ? 35.548 -13.598 -23.790 1.00 73.56 97 LYS A O 1
ATOM 820 N N . LEU A 1 98 ? 34.225 -12.094 -22.770 1.00 70.00 98 LEU A N 1
ATOM 821 C CA . LEU A 1 98 ? 33.549 -11.591 -23.969 1.00 70.00 98 LEU A CA 1
ATOM 822 C C . LEU A 1 98 ? 34.196 -10.327 -24.570 1.00 70.00 98 LEU A C 1
ATOM 824 O O . LEU A 1 98 ? 33.676 -9.797 -25.547 1.00 70.00 98 LEU A O 1
ATOM 828 N N . ASN A 1 99 ? 35.314 -9.832 -24.018 1.00 60.16 99 ASN A N 1
ATOM 829 C CA . ASN A 1 99 ? 35.987 -8.594 -24.454 1.00 60.16 99 ASN A CA 1
ATOM 830 C C . ASN A 1 99 ? 35.077 -7.342 -24.473 1.00 60.16 99 ASN A C 1
ATOM 832 O O . ASN A 1 99 ? 35.333 -6.371 -25.188 1.00 60.16 99 ASN A O 1
ATOM 836 N N . ILE A 1 100 ? 34.021 -7.335 -23.656 1.00 57.22 100 ILE A N 1
ATOM 837 C CA . ILE A 1 100 ? 33.102 -6.201 -23.534 1.00 57.22 100 ILE A CA 1
ATOM 838 C C . ILE A 1 100 ? 33.760 -5.175 -22.600 1.00 57.22 100 ILE A C 1
ATOM 840 O O . ILE A 1 100 ? 33.922 -5.422 -21.402 1.00 57.22 100 ILE A O 1
ATOM 844 N N . ARG A 1 101 ? 34.170 -4.014 -23.134 1.00 49.47 101 ARG A N 1
ATOM 845 C CA . ARG A 1 101 ? 34.687 -2.885 -22.334 1.00 49.47 101 ARG A CA 1
ATOM 846 C C . ARG A 1 101 ? 33.551 -2.260 -21.516 1.00 49.47 101 ARG A C 1
ATOM 848 O O . ARG A 1 101 ? 32.909 -1.310 -21.945 1.00 49.47 101 ARG A O 1
ATOM 855 N N . GLY A 1 102 ? 33.337 -2.801 -20.324 1.00 51.91 102 GLY A N 1
ATOM 856 C CA . GLY A 1 102 ? 32.449 -2.262 -19.299 1.00 51.91 102 GLY A CA 1
ATOM 857 C C . GLY A 1 102 ? 32.684 -2.996 -17.984 1.00 51.91 102 GLY A C 1
ATOM 858 O O . GLY A 1 102 ? 32.059 -4.018 -17.722 1.00 51.91 102 GLY A O 1
ATOM 859 N N . SER A 1 103 ? 33.635 -2.525 -17.175 1.00 47.00 103 SER A N 1
ATOM 860 C CA . SER A 1 103 ? 33.824 -3.027 -15.812 1.00 47.00 103 SER A CA 1
ATOM 861 C C . SER A 1 103 ? 32.759 -2.419 -14.908 1.00 47.00 103 SER A C 1
ATOM 863 O O . SER A 1 103 ? 32.698 -1.194 -14.779 1.00 47.00 103 SER A O 1
ATOM 865 N N . VAL A 1 104 ? 31.954 -3.253 -14.251 1.00 49.84 104 VAL A N 1
ATOM 866 C CA . VAL A 1 104 ? 31.100 -2.797 -13.151 1.00 49.84 104 VAL A CA 1
ATOM 867 C C . VAL A 1 104 ? 32.021 -2.593 -11.950 1.00 49.84 104 VAL A C 1
ATOM 869 O O . VAL A 1 104 ? 32.302 -3.529 -11.202 1.00 49.84 104 VAL A O 1
ATOM 872 N N . ASN A 1 105 ? 32.562 -1.381 -11.820 1.00 46.84 105 ASN A N 1
ATOM 873 C CA . ASN A 1 105 ? 33.254 -0.934 -10.618 1.00 46.84 105 ASN A CA 1
ATOM 874 C C . ASN A 1 105 ? 32.216 -0.290 -9.701 1.00 46.84 105 ASN A C 1
ATOM 876 O O . ASN A 1 105 ? 31.816 0.853 -9.907 1.00 46.84 105 ASN A O 1
ATOM 880 N N . LEU A 1 106 ? 31.796 -1.019 -8.671 1.00 48.41 106 LEU A N 1
ATOM 881 C CA . LEU A 1 106 ? 31.456 -0.348 -7.425 1.00 48.41 106 LEU A CA 1
ATOM 882 C C . LEU A 1 106 ? 32.786 0.078 -6.819 1.00 48.41 106 LEU A C 1
ATOM 884 O O . LEU A 1 106 ? 33.646 -0.768 -6.581 1.00 48.41 106 LEU A O 1
ATOM 888 N N . GLU A 1 107 ? 32.982 1.379 -6.621 1.00 39.44 107 GLU A N 1
ATOM 889 C CA . GLU A 1 107 ? 34.076 1.877 -5.797 1.00 39.44 107 GLU A CA 1
ATOM 890 C C . GLU A 1 107 ? 33.949 1.243 -4.411 1.00 39.44 107 GLU A C 1
ATOM 892 O O . GLU A 1 107 ? 33.185 1.679 -3.550 1.00 39.44 107 GLU A O 1
ATOM 897 N N . SER A 1 108 ? 34.694 0.162 -4.206 1.00 39.28 108 SER A N 1
ATOM 898 C CA . SER A 1 108 ? 34.976 -0.402 -2.904 1.00 39.28 108 SER A CA 1
ATOM 899 C C . SER A 1 108 ? 35.760 0.652 -2.131 1.00 39.28 108 SER A C 1
ATOM 901 O O . SER A 1 108 ? 36.988 0.716 -2.223 1.00 39.28 108 SER A O 1
ATOM 903 N N . GLN A 1 109 ? 35.057 1.506 -1.384 1.00 37.94 109 GLN A N 1
ATOM 904 C CA . GLN A 1 109 ? 35.680 2.255 -0.305 1.00 37.94 109 GLN A CA 1
ATOM 905 C C . GLN A 1 109 ? 36.221 1.226 0.684 1.00 37.94 109 GLN A C 1
ATOM 907 O O . GLN A 1 109 ? 35.479 0.581 1.425 1.00 37.94 109 GLN A O 1
ATOM 912 N N . GLN A 1 110 ? 37.537 1.039 0.628 1.00 35.44 110 GLN A N 1
ATOM 913 C CA . GLN A 1 110 ? 38.302 0.269 1.588 1.00 35.44 110 GLN A CA 1
ATOM 914 C C . GLN A 1 110 ? 37.983 0.803 2.986 1.00 35.44 110 GLN A C 1
ATOM 916 O O . GLN A 1 110 ? 38.410 1.891 3.370 1.00 35.44 110 GLN A O 1
ATOM 921 N N . VAL A 1 111 ? 37.221 0.029 3.760 1.00 32.09 111 VAL A N 1
ATOM 922 C CA . VAL A 1 111 ? 37.110 0.233 5.203 1.00 32.09 111 VAL A CA 1
ATOM 923 C C . VAL A 1 111 ? 38.432 -0.234 5.801 1.00 32.09 111 VAL A C 1
ATOM 925 O O . VAL A 1 111 ? 38.598 -1.385 6.206 1.00 32.09 111 VAL A O 1
ATOM 928 N N . SER A 1 112 ? 39.409 0.667 5.804 1.00 31.19 112 SER A N 1
ATOM 929 C CA . SER A 1 112 ? 40.643 0.527 6.564 1.00 31.19 112 SER A CA 1
ATOM 930 C C . SER A 1 112 ? 40.279 0.380 8.038 1.00 31.19 112 SER A C 1
ATOM 932 O O . SER A 1 112 ? 39.908 1.346 8.705 1.00 31.19 112 SER A O 1
ATOM 934 N N . LYS A 1 113 ? 40.370 -0.851 8.549 1.00 42.00 113 LYS A N 1
ATOM 935 C CA . LYS A 1 113 ? 40.302 -1.156 9.978 1.00 42.00 113 LYS A CA 1
ATOM 936 C C . LYS A 1 113 ? 41.423 -0.401 10.701 1.00 42.00 113 LYS A C 1
ATOM 938 O O . LYS A 1 113 ? 42.581 -0.805 10.644 1.00 42.00 113 LYS A O 1
ATOM 943 N N . LYS A 1 114 ? 41.076 0.656 11.432 1.00 29.98 114 LYS A N 1
ATOM 944 C CA . LYS A 1 114 ? 41.794 1.057 12.648 1.00 29.98 114 LYS A CA 1
ATOM 945 C C . LYS A 1 114 ? 40.781 1.117 13.789 1.00 29.98 114 LYS A C 1
ATOM 947 O O . LYS A 1 114 ? 39.741 1.753 13.619 1.00 29.98 114 LYS A O 1
ATOM 952 N N . PRO A 1 115 ? 41.041 0.458 14.929 1.00 36.19 115 PRO A N 1
ATOM 953 C CA . PRO A 1 115 ? 40.190 0.594 16.090 1.00 36.19 115 PRO A CA 1
ATOM 954 C C . PRO A 1 115 ? 40.550 1.929 16.734 1.00 36.19 115 PRO A C 1
ATOM 956 O O . PRO A 1 115 ? 41.677 2.108 17.183 1.00 36.19 115 PRO A O 1
ATOM 959 N N . ASN A 1 116 ? 39.625 2.882 16.763 1.00 30.64 116 ASN A N 1
ATOM 960 C CA . ASN A 1 116 ? 39.717 3.929 17.764 1.00 30.64 116 ASN A CA 1
ATOM 961 C C . ASN A 1 116 ? 38.349 4.185 18.370 1.00 30.64 116 ASN A C 1
ATOM 963 O O . ASN A 1 116 ? 37.371 4.504 17.699 1.00 30.64 116 ASN A O 1
ATOM 967 N N . GLN A 1 117 ? 38.338 3.937 19.670 1.00 44.47 117 GLN A N 1
ATOM 968 C CA . GLN A 1 117 ? 37.269 4.145 20.614 1.00 44.47 117 GLN A CA 1
ATOM 969 C C . GLN A 1 117 ? 36.909 5.629 20.602 1.00 44.47 117 GLN A C 1
ATOM 971 O O . GLN A 1 117 ? 37.766 6.464 20.864 1.00 44.47 117 GLN A O 1
ATOM 976 N N . ASN A 1 118 ? 35.670 5.946 20.238 1.00 31.08 118 ASN A N 1
ATOM 977 C CA . ASN A 1 118 ? 34.855 6.979 20.870 1.00 31.08 118 ASN A CA 1
ATOM 978 C C . ASN A 1 118 ? 33.465 6.934 20.239 1.00 31.08 118 ASN A C 1
ATOM 980 O O . ASN A 1 118 ? 33.308 6.960 19.020 1.00 31.08 118 ASN A O 1
ATOM 984 N N . GLY A 1 119 ? 32.461 6.779 21.099 1.00 39.28 119 GLY A N 1
ATOM 985 C CA . GLY A 1 119 ? 31.074 6.613 20.706 1.00 39.28 119 GLY A CA 1
ATOM 986 C C . GLY A 1 119 ? 30.551 7.836 19.969 1.00 39.28 119 GLY A C 1
ATOM 987 O O . GLY A 1 119 ? 30.412 8.901 20.554 1.00 39.28 119 GLY A O 1
ATOM 988 N N . GLN A 1 120 ? 30.218 7.642 18.702 1.00 33.94 120 GLN A N 1
ATOM 989 C CA . GLN A 1 120 ? 29.077 8.254 18.038 1.00 33.94 120 GLN A CA 1
ATOM 990 C C . GLN A 1 120 ? 28.686 7.287 1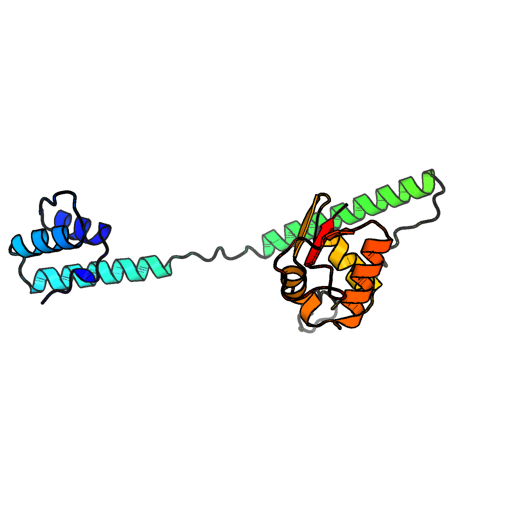6.925 1.00 33.94 120 GLN A C 1
ATOM 992 O O . GLN A 1 120 ? 29.418 7.088 15.956 1.00 33.94 120 GLN A O 1
ATOM 997 N N . GLU A 1 121 ? 27.554 6.615 17.127 1.00 32.38 121 GLU A N 1
ATOM 998 C CA . GLU A 1 121 ? 26.899 5.789 16.125 1.00 32.38 121 GLU A CA 1
ATOM 999 C C . GLU A 1 121 ? 26.705 6.626 14.859 1.00 32.38 121 GLU A C 1
ATOM 1001 O O . GLU A 1 121 ? 25.776 7.428 14.750 1.00 32.38 121 GLU A O 1
ATOM 1006 N N . SER A 1 122 ? 27.580 6.433 13.873 1.00 32.62 122 SER A N 1
ATOM 1007 C CA . SER A 1 122 ? 27.262 6.782 12.497 1.00 32.62 122 SER A CA 1
ATOM 1008 C C . SER A 1 122 ? 26.167 5.826 12.048 1.00 32.62 122 SER A C 1
ATOM 1010 O O . SER A 1 122 ? 26.430 4.804 11.415 1.00 32.62 122 SER A O 1
ATOM 1012 N N . LYS A 1 123 ? 24.922 6.161 12.403 1.00 34.88 123 LYS A N 1
ATOM 1013 C CA . LYS A 1 123 ? 23.741 5.748 11.656 1.00 34.88 123 LYS A CA 1
ATOM 1014 C C . LYS A 1 123 ? 24.059 6.066 10.204 1.00 34.88 123 LYS A C 1
ATOM 1016 O O . LYS A 1 123 ? 24.043 7.229 9.801 1.00 34.88 123 LYS A O 1
ATOM 1021 N N . ARG A 1 124 ? 24.416 5.045 9.426 1.00 36.81 124 ARG A N 1
ATOM 1022 C CA . ARG A 1 124 ? 24.389 5.128 7.971 1.00 36.81 124 ARG A CA 1
ATOM 1023 C C . ARG A 1 124 ? 22.923 5.301 7.607 1.00 36.81 124 ARG A C 1
ATOM 1025 O O . ARG A 1 124 ? 22.225 4.340 7.312 1.00 36.81 124 ARG A O 1
ATOM 1032 N N . ASN A 1 125 ? 22.445 6.539 7.683 1.00 30.72 125 ASN A N 1
ATOM 1033 C CA . ASN A 1 125 ? 21.310 6.956 6.897 1.00 30.7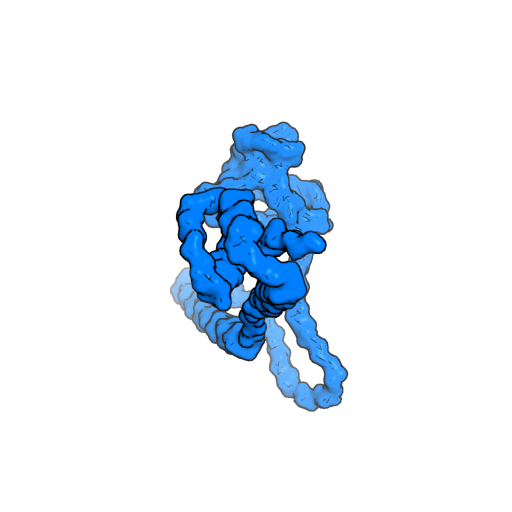2 125 ASN A CA 1
ATOM 1034 C C . ASN A 1 125 ? 21.698 6.589 5.462 1.00 30.72 125 ASN A C 1
ATOM 1036 O O . ASN A 1 125 ? 22.601 7.208 4.893 1.00 30.72 125 ASN A O 1
ATOM 1040 N N . LEU A 1 126 ? 21.046 5.580 4.878 1.00 38.34 126 LEU A N 1
ATOM 1041 C CA . LEU A 1 126 ? 20.790 5.625 3.448 1.00 38.34 126 LEU A CA 1
ATOM 1042 C C . LEU A 1 126 ? 19.968 6.896 3.249 1.00 38.34 126 LEU A C 1
ATOM 1044 O O . LEU A 1 126 ? 18.743 6.885 3.276 1.00 38.34 126 LEU A O 1
ATOM 1048 N N . ILE A 1 127 ? 20.656 8.026 3.127 1.00 39.91 127 ILE A N 1
ATOM 1049 C CA . ILE A 1 127 ? 20.095 9.182 2.469 1.00 39.91 127 ILE A CA 1
ATOM 1050 C C . ILE A 1 127 ? 19.936 8.678 1.039 1.00 39.91 127 ILE A C 1
ATOM 1052 O O . ILE A 1 127 ? 20.908 8.664 0.281 1.00 39.91 127 ILE A O 1
ATOM 1056 N N . LEU A 1 128 ? 18.741 8.171 0.701 1.00 45.28 128 LEU A N 1
ATOM 1057 C CA . LEU A 1 128 ? 18.271 8.200 -0.675 1.00 45.28 128 LEU A CA 1
ATOM 1058 C C . LEU A 1 128 ? 18.430 9.660 -1.078 1.00 45.28 128 LEU A C 1
ATOM 1060 O O . LEU A 1 128 ? 17.665 10.525 -0.655 1.00 45.28 128 LEU A O 1
ATOM 1064 N N . LYS A 1 129 ? 19.538 9.966 -1.755 1.00 54.91 129 LYS A N 1
ATOM 1065 C CA . LYS A 1 129 ? 19.794 11.314 -2.226 1.00 54.91 129 LYS A CA 1
ATOM 1066 C C . LYS A 1 129 ? 18.638 11.644 -3.150 1.00 54.91 129 LYS A C 1
ATOM 1068 O O . LYS A 1 129 ? 18.399 10.925 -4.117 1.00 54.91 129 LYS A O 1
ATOM 1073 N N . LYS A 1 130 ? 17.921 12.705 -2.797 1.00 61.81 130 LYS A N 1
ATOM 1074 C CA . LYS A 1 130 ? 16.931 13.344 -3.648 1.00 61.81 130 LYS A CA 1
ATOM 1075 C C . LYS A 1 130 ? 17.470 13.409 -5.083 1.00 61.81 130 LYS A C 1
ATOM 1077 O O . LYS A 1 130 ? 18.607 13.868 -5.250 1.00 61.81 130 LYS A O 1
ATOM 1082 N N . PRO A 1 131 ? 16.706 12.947 -6.086 1.00 66.31 131 PRO A N 1
ATOM 1083 C CA . PRO A 1 131 ? 17.151 13.012 -7.464 1.00 66.31 131 PRO A CA 1
ATOM 1084 C C . PRO A 1 131 ? 17.248 14.488 -7.864 1.00 66.31 131 PRO A C 1
ATOM 1086 O O . PRO A 1 131 ? 16.249 15.193 -7.968 1.00 66.31 131 PRO A O 1
ATOM 1089 N N . ASN A 1 132 ? 18.471 14.977 -8.047 1.00 72.38 132 ASN A N 1
ATOM 1090 C CA . ASN A 1 132 ? 18.744 16.394 -8.301 1.00 72.38 132 ASN A CA 1
ATOM 1091 C C . ASN A 1 132 ? 19.051 16.670 -9.779 1.00 72.38 132 ASN A C 1
ATOM 1093 O O . ASN A 1 132 ? 19.246 17.821 -10.166 1.00 72.38 132 ASN A O 1
ATOM 1097 N N . ASN A 1 133 ? 19.101 15.625 -10.609 1.00 80.25 133 ASN A N 1
ATOM 1098 C CA . ASN A 1 133 ? 19.396 15.719 -12.034 1.00 80.25 133 ASN A CA 1
ATOM 1099 C C . ASN A 1 133 ? 18.410 14.884 -12.865 1.00 80.25 133 ASN A C 1
ATOM 1101 O O . ASN A 1 133 ? 17.916 13.856 -12.404 1.00 80.25 133 ASN A O 1
ATOM 1105 N N . VAL A 1 134 ? 18.191 15.282 -14.120 1.00 80.88 134 VAL A N 1
ATOM 1106 C CA . VAL A 1 134 ? 17.300 14.622 -15.087 1.00 80.88 134 VAL A CA 1
ATOM 1107 C C . VAL A 1 134 ? 17.591 13.122 -15.169 1.00 80.88 134 VAL A C 1
ATOM 1109 O O . VAL A 1 134 ? 16.678 12.318 -15.050 1.00 80.88 134 VAL A O 1
ATOM 1112 N N . ASN A 1 135 ? 18.862 12.715 -15.244 1.00 81.44 135 ASN A N 1
ATOM 1113 C CA . ASN A 1 135 ? 19.242 11.296 -15.306 1.00 81.44 135 ASN A CA 1
ATOM 1114 C C . ASN A 1 135 ? 18.884 10.491 -14.046 1.00 81.44 135 ASN A C 1
ATOM 1116 O O . ASN A 1 135 ? 18.563 9.306 -14.140 1.00 81.44 135 ASN A O 1
ATOM 1120 N N . GLU A 1 136 ? 18.950 11.110 -12.867 1.00 80.00 136 GLU A N 1
ATOM 1121 C CA . GLU A 1 136 ? 18.578 10.456 -11.607 1.00 80.00 136 GLU A CA 1
ATOM 1122 C C . GLU A 1 136 ? 17.061 10.290 -11.528 1.00 80.00 136 GLU A C 1
ATOM 1124 O O . GLU A 1 136 ? 16.583 9.207 -11.200 1.00 80.00 136 GLU A O 1
ATOM 1129 N N . ILE A 1 137 ? 16.315 11.325 -11.929 1.00 82.44 137 ILE A N 1
ATOM 1130 C CA . ILE A 1 137 ? 14.853 11.286 -12.035 1.00 82.44 137 ILE A CA 1
ATOM 1131 C C . ILE A 1 137 ? 14.430 10.214 -13.046 1.00 82.44 137 ILE A C 1
ATOM 1133 O O . ILE A 1 137 ? 13.559 9.405 -12.750 1.00 82.44 137 ILE A O 1
ATOM 1137 N N . LYS A 1 138 ? 15.090 10.136 -14.208 1.00 86.94 138 LYS A N 1
ATOM 1138 C CA . LYS A 1 138 ? 14.819 9.121 -15.236 1.00 86.94 138 LYS A CA 1
ATOM 1139 C C . LYS A 1 138 ? 14.971 7.705 -14.702 1.00 86.94 138 LYS A C 1
ATOM 1141 O O . LYS A 1 138 ? 14.079 6.881 -14.889 1.00 86.94 138 LYS A O 1
ATOM 1146 N N . ARG A 1 139 ? 16.083 7.425 -14.015 1.00 84.19 139 ARG A N 1
ATOM 1147 C CA . ARG A 1 139 ? 16.326 6.117 -13.388 1.00 84.19 139 ARG A CA 1
ATOM 1148 C C . ARG A 1 139 ? 15.298 5.811 -12.312 1.00 84.19 139 ARG A C 1
ATOM 1150 O O . ARG A 1 139 ? 14.820 4.686 -12.246 1.00 84.19 139 ARG A O 1
ATOM 1157 N N . PHE A 1 140 ? 14.958 6.804 -11.496 1.00 85.25 140 PHE A N 1
ATOM 1158 C CA . PHE A 1 140 ? 13.951 6.657 -10.457 1.00 85.25 140 PHE A CA 1
ATOM 1159 C C . PHE A 1 140 ? 12.592 6.289 -11.061 1.00 85.25 140 PHE A C 1
ATOM 1161 O O . PHE A 1 140 ? 12.058 5.237 -10.734 1.00 85.25 140 PHE A O 1
ATOM 1168 N N . ILE A 1 141 ? 12.095 7.075 -12.022 1.00 84.25 141 ILE A N 1
ATOM 1169 C CA . ILE A 1 141 ? 10.813 6.829 -12.700 1.00 84.25 141 ILE A CA 1
ATOM 1170 C C . ILE A 1 141 ? 10.816 5.486 -13.440 1.00 84.25 141 ILE A C 1
ATOM 1172 O O . ILE A 1 141 ? 9.856 4.729 -13.339 1.00 84.25 141 ILE A O 1
ATOM 1176 N N . SER A 1 142 ? 11.910 5.140 -14.121 1.00 84.06 142 SER A N 1
ATOM 1177 C CA . SER A 1 142 ? 12.025 3.858 -14.836 1.00 84.06 142 SER A CA 1
ATOM 1178 C C . SER A 1 142 ? 11.960 2.641 -13.914 1.00 84.06 142 SER A C 1
ATOM 1180 O O . SER A 1 142 ? 11.492 1.592 -14.342 1.00 84.06 142 SER A O 1
ATOM 1182 N N . ASN A 1 143 ? 12.433 2.776 -12.671 1.00 83.00 143 ASN A N 1
ATOM 1183 C CA . ASN A 1 143 ? 12.451 1.701 -11.678 1.00 83.00 143 ASN A CA 1
ATOM 1184 C C . ASN A 1 143 ? 11.174 1.641 -10.827 1.00 83.00 143 ASN A C 1
ATOM 1186 O O . ASN A 1 143 ? 11.013 0.695 -10.060 1.00 83.00 143 ASN A O 1
ATOM 1190 N N . LEU A 1 144 ? 10.290 2.641 -10.923 1.00 83.31 144 LEU A N 1
ATOM 1191 C CA . LEU A 1 144 ? 9.026 2.656 -10.183 1.00 83.31 144 LEU A CA 1
ATOM 1192 C C . LEU A 1 144 ? 8.003 1.652 -10.731 1.00 83.31 144 LEU A C 1
ATOM 1194 O O . LEU A 1 144 ? 7.098 1.266 -9.997 1.00 83.31 144 LEU A O 1
ATOM 1198 N N . MET A 1 145 ? 8.126 1.254 -12.000 1.00 82.31 145 MET A N 1
ATOM 1199 C CA . MET A 1 145 ? 7.109 0.494 -12.729 1.00 82.31 145 MET A CA 1
ATOM 1200 C C . MET A 1 145 ? 7.716 -0.665 -13.521 1.00 82.31 145 MET A C 1
ATOM 1202 O O . MET A 1 145 ? 8.806 -0.533 -14.083 1.00 82.31 145 MET A O 1
ATOM 1206 N N . ASN A 1 146 ? 6.994 -1.782 -13.607 1.00 81.44 146 ASN A N 1
ATOM 1207 C CA . ASN A 1 146 ? 7.325 -2.898 -14.494 1.00 81.44 146 ASN A CA 1
ATOM 1208 C C . ASN A 1 146 ? 6.683 -2.691 -15.873 1.00 81.44 146 ASN A C 1
ATOM 1210 O O . ASN A 1 146 ? 5.752 -1.904 -16.015 1.00 81.44 146 ASN A O 1
ATOM 1214 N N . SER A 1 147 ? 7.165 -3.393 -16.902 1.00 83.50 147 SER A N 1
ATOM 1215 C CA . SER A 1 147 ? 6.565 -3.340 -18.245 1.00 83.50 147 SER A CA 1
ATOM 1216 C C . SER A 1 147 ? 5.083 -3.728 -18.209 1.00 83.50 147 SER A C 1
ATOM 1218 O O . SER A 1 147 ? 4.722 -4.748 -17.624 1.00 83.50 147 SER A O 1
ATOM 1220 N N . GLY A 1 148 ? 4.236 -2.912 -18.838 1.00 80.75 148 GLY A N 1
ATOM 1221 C CA . GLY A 1 148 ? 2.776 -3.016 -18.824 1.00 80.75 148 GLY A CA 1
ATOM 1222 C C . GLY A 1 148 ? 2.079 -2.251 -17.692 1.00 80.75 148 GLY A C 1
ATOM 1223 O O . GLY A 1 148 ? 0.867 -2.051 -17.774 1.00 80.75 148 GLY A O 1
ATOM 1224 N N . ASP A 1 149 ? 2.807 -1.795 -16.666 1.00 84.19 149 ASP A N 1
ATOM 1225 C CA . ASP A 1 149 ? 2.224 -0.996 -15.583 1.00 84.19 149 ASP A CA 1
ATOM 1226 C C . ASP A 1 149 ? 1.860 0.416 -16.076 1.00 84.19 149 ASP A C 1
ATOM 1228 O O . ASP A 1 149 ? 2.500 0.979 -16.970 1.00 84.19 149 ASP A O 1
ATOM 1232 N N . GLN A 1 150 ? 0.829 0.997 -15.460 1.00 88.44 150 GLN A N 1
ATOM 1233 C CA . GLN A 1 150 ? 0.328 2.336 -15.765 1.00 88.44 150 GLN A CA 1
ATOM 1234 C C . GLN A 1 150 ? 0.334 3.194 -14.501 1.00 88.44 150 GLN A C 1
ATOM 1236 O O . GLN A 1 150 ? -0.007 2.709 -13.420 1.00 88.44 150 GLN A O 1
ATOM 1241 N N . ILE A 1 151 ? 0.685 4.473 -14.630 1.00 86.75 151 ILE A N 1
ATOM 1242 C CA . ILE A 1 151 ? 0.606 5.440 -13.530 1.00 86.75 151 ILE A CA 1
ATOM 1243 C C . ILE A 1 151 ? 0.025 6.761 -14.010 1.00 86.75 151 ILE A C 1
ATOM 1245 O O . ILE A 1 151 ? 0.432 7.309 -15.040 1.00 86.75 151 ILE A O 1
ATOM 1249 N N . ASN A 1 152 ? -0.901 7.310 -13.230 1.00 89.25 152 ASN A N 1
ATOM 1250 C CA . ASN A 1 152 ? -1.384 8.660 -13.469 1.00 89.25 152 ASN A CA 1
ATOM 1251 C C . ASN A 1 152 ? -0.331 9.686 -13.050 1.00 89.25 152 ASN A C 1
ATOM 1253 O O . ASN A 1 152 ? 0.382 9.515 -12.059 1.00 89.25 152 ASN A O 1
ATOM 1257 N N . ILE A 1 153 ? -0.277 10.812 -13.754 1.00 86.25 153 ILE A N 1
ATOM 1258 C CA . ILE A 1 153 ? 0.658 11.891 -13.422 1.00 86.25 153 ILE A CA 1
ATOM 1259 C C . ILE A 1 153 ? 0.407 12.428 -11.999 1.00 86.25 153 ILE A C 1
ATOM 1261 O O . ILE A 1 153 ? 1.359 12.646 -11.249 1.00 86.25 153 ILE A O 1
ATOM 1265 N N . ASP A 1 154 ? -0.854 12.535 -11.572 1.00 83.88 154 ASP A N 1
ATOM 1266 C CA . ASP A 1 154 ? -1.219 12.881 -10.190 1.00 83.88 154 ASP A CA 1
ATOM 1267 C C . ASP A 1 154 ? -0.651 11.902 -9.144 1.00 83.88 154 ASP A C 1
ATOM 1269 O O . ASP A 1 154 ? -0.371 12.295 -8.012 1.00 83.88 154 ASP A O 1
ATOM 1273 N N . GLU A 1 155 ? -0.511 10.620 -9.483 1.00 84.19 155 GLU A N 1
ATOM 1274 C CA . GLU A 1 155 ? 0.047 9.600 -8.588 1.00 84.19 155 GLU A CA 1
ATOM 1275 C C . GLU A 1 155 ? 1.569 9.666 -8.559 1.00 84.19 155 GLU A C 1
ATOM 1277 O O . GLU A 1 155 ? 2.164 9.586 -7.485 1.00 84.19 155 GLU A O 1
ATOM 1282 N N . LEU A 1 156 ? 2.191 9.930 -9.707 1.00 85.69 156 LEU A N 1
ATOM 1283 C CA . LEU A 1 156 ? 3.624 10.174 -9.807 1.00 85.69 156 LEU A CA 1
ATOM 1284 C C . LEU A 1 156 ? 4.048 11.381 -8.948 1.00 85.69 156 LEU A C 1
ATOM 1286 O O . LEU A 1 156 ? 5.025 11.303 -8.205 1.00 85.69 156 LEU A O 1
ATOM 1290 N N . PHE A 1 157 ? 3.274 12.471 -8.959 1.00 82.81 157 PHE A N 1
ATOM 1291 C CA . PHE A 1 157 ? 3.528 13.653 -8.123 1.00 82.81 157 PHE A CA 1
ATOM 1292 C C . PHE A 1 157 ? 3.145 13.484 -6.644 1.00 82.81 157 PHE A C 1
ATOM 1294 O O . PHE A 1 157 ? 3.442 14.361 -5.832 1.00 82.81 157 PHE A O 1
ATOM 1301 N N . LYS A 1 158 ? 2.515 12.374 -6.243 1.00 84.00 158 LYS A N 1
ATOM 1302 C CA . LYS A 1 158 ? 2.316 12.042 -4.818 1.00 84.00 158 LYS A CA 1
ATOM 1303 C C . LYS A 1 158 ? 3.539 11.382 -4.185 1.00 84.00 158 LYS A C 1
ATOM 1305 O O . LYS A 1 158 ? 3.575 11.250 -2.964 1.00 84.00 158 LYS A O 1
ATOM 1310 N N . ILE A 1 159 ? 4.523 10.976 -4.986 1.00 83.12 159 ILE A N 1
ATOM 1311 C CA . ILE A 1 159 ? 5.723 10.293 -4.504 1.00 83.12 159 ILE A CA 1
ATOM 1312 C C . ILE A 1 159 ? 6.621 11.305 -3.770 1.00 83.12 159 ILE A C 1
ATOM 1314 O O . ILE A 1 159 ? 7.049 12.282 -4.395 1.00 83.12 159 ILE A O 1
ATOM 1318 N N . PRO A 1 160 ? 6.915 11.105 -2.468 1.00 75.56 160 PRO A N 1
ATOM 1319 C CA . PRO A 1 160 ? 7.654 12.072 -1.651 1.00 75.56 160 PRO A CA 1
ATOM 1320 C C . PRO A 1 160 ? 8.988 12.514 -2.268 1.00 75.56 160 PRO A C 1
ATOM 1322 O O . PRO A 1 160 ? 9.330 13.693 -2.249 1.00 75.56 160 PRO A O 1
ATOM 1325 N N . GLU A 1 161 ? 9.712 11.585 -2.892 1.00 76.44 161 GLU A N 1
ATOM 1326 C CA . GLU A 1 161 ? 11.011 11.818 -3.526 1.00 76.44 161 GLU A CA 1
ATOM 1327 C C . GLU A 1 161 ? 10.921 12.738 -4.759 1.00 76.44 161 GLU A C 1
ATOM 1329 O O . GLU A 1 161 ? 11.872 13.457 -5.083 1.00 76.44 161 GLU A O 1
ATOM 1334 N N . LEU A 1 162 ? 9.772 12.749 -5.443 1.00 78.81 162 LEU A N 1
ATOM 1335 C CA . LEU A 1 162 ? 9.510 13.619 -6.591 1.00 78.81 162 LEU A CA 1
ATOM 1336 C C . LEU A 1 162 ? 8.897 14.959 -6.171 1.00 78.81 162 LEU A C 1
ATOM 1338 O O . LEU A 1 162 ? 9.143 15.958 -6.839 1.00 78.81 162 LEU A O 1
ATOM 1342 N N . GLN A 1 163 ? 8.173 15.025 -5.049 1.00 78.56 163 GLN A N 1
ATOM 1343 C CA . GLN A 1 163 ? 7.558 16.268 -4.559 1.00 78.56 163 GLN A CA 1
ATOM 1344 C C . GLN A 1 163 ? 8.567 17.354 -4.202 1.00 78.56 163 GLN A C 1
ATOM 1346 O O . GLN A 1 163 ? 8.296 18.541 -4.374 1.00 78.56 163 GLN A O 1
ATOM 1351 N N . GLU A 1 164 ? 9.740 16.962 -3.718 1.00 74.94 164 GLU A N 1
ATOM 1352 C CA . GLU A 1 164 ? 10.787 17.923 -3.386 1.00 74.94 164 GLU A CA 1
ATOM 1353 C C . GLU A 1 164 ? 11.559 18.398 -4.627 1.00 74.94 164 GLU A C 1
ATOM 1355 O O . GLU A 1 164 ? 12.322 19.364 -4.554 1.00 74.94 164 GLU A O 1
ATOM 1360 N N . THR A 1 165 ? 11.407 17.725 -5.767 1.00 77.00 165 THR A N 1
ATOM 1361 C CA . THR A 1 165 ? 12.198 17.945 -6.982 1.00 77.00 165 THR A CA 1
ATOM 1362 C C . THR A 1 165 ? 11.534 18.979 -7.899 1.00 77.00 165 THR A C 1
ATOM 1364 O O . THR A 1 165 ? 10.316 19.132 -7.917 1.00 77.00 165 THR A O 1
ATOM 1367 N N . SER A 1 166 ? 12.329 19.737 -8.667 1.00 83.00 166 SER A N 1
ATOM 1368 C CA . SER A 1 166 ? 11.779 20.768 -9.559 1.00 83.00 166 SER A CA 1
ATOM 1369 C C . SER A 1 166 ? 10.845 20.159 -10.608 1.00 83.00 166 SER A C 1
ATOM 1371 O O . SER A 1 166 ? 11.256 19.280 -11.370 1.00 83.00 166 SER A O 1
ATOM 1373 N N . LEU A 1 167 ? 9.629 20.703 -10.724 1.00 82.56 167 LEU A N 1
ATOM 1374 C CA . LEU A 1 167 ? 8.644 20.308 -11.737 1.00 82.56 167 LEU A CA 1
ATOM 1375 C C . LEU A 1 167 ? 9.217 20.352 -13.158 1.00 82.56 167 LEU A C 1
ATOM 1377 O O . LEU A 1 167 ? 8.892 19.499 -13.978 1.00 82.56 167 LEU A O 1
ATOM 1381 N N . THR A 1 168 ? 10.084 21.323 -13.456 1.00 84.44 168 THR A N 1
ATOM 1382 C CA . THR A 1 168 ? 10.714 21.447 -14.779 1.00 84.44 168 THR A CA 1
ATOM 1383 C C . THR A 1 168 ? 11.617 20.261 -15.104 1.00 84.44 168 THR A C 1
ATOM 1385 O O . THR A 1 168 ? 11.573 19.751 -16.221 1.00 84.44 168 THR A O 1
ATOM 1388 N N . LEU A 1 169 ? 12.381 19.776 -14.123 1.00 84.38 169 LEU A N 1
ATOM 1389 C CA . LEU A 1 169 ? 13.272 18.628 -14.289 1.00 84.38 169 LEU A CA 1
ATOM 1390 C C . LEU A 1 169 ? 12.483 17.326 -14.423 1.00 84.38 169 LEU A C 1
ATOM 1392 O O . LEU A 1 169 ? 12.852 16.472 -15.223 1.00 84.38 169 LEU A O 1
ATOM 1396 N N . ILE A 1 170 ? 11.380 17.193 -13.682 1.00 84.94 170 ILE A N 1
ATOM 1397 C CA . ILE A 1 170 ? 10.486 16.033 -13.777 1.00 84.94 170 ILE A CA 1
ATOM 1398 C C . ILE A 1 170 ? 9.834 15.979 -15.159 1.00 84.94 170 ILE A C 1
ATOM 1400 O O . ILE A 1 170 ? 9.872 14.936 -15.805 1.00 84.94 170 ILE A O 1
ATOM 1404 N N . LYS A 1 171 ? 9.308 17.107 -15.653 1.00 87.44 171 LYS A N 1
ATOM 1405 C CA . LYS A 1 171 ? 8.747 17.208 -17.009 1.00 87.44 171 LYS A CA 1
ATOM 1406 C C . LYS A 1 171 ? 9.772 16.833 -18.076 1.00 87.44 171 LYS A C 1
ATOM 1408 O O . LYS A 1 171 ? 9.484 16.010 -18.938 1.00 87.44 171 LYS A O 1
ATOM 1413 N N . GLN A 1 172 ? 10.979 17.392 -17.986 1.00 87.19 172 GLN A N 1
ATOM 1414 C CA . GLN A 1 172 ? 12.052 17.073 -18.922 1.00 87.19 172 GLN A CA 1
ATOM 1415 C C . GLN A 1 172 ? 12.409 15.580 -18.885 1.00 87.19 172 GLN A C 1
ATOM 1417 O O . GLN A 1 172 ? 12.526 14.958 -19.936 1.00 87.19 172 GLN A O 1
ATOM 1422 N N . ALA A 1 173 ? 12.528 14.993 -17.691 1.00 88.00 173 ALA A N 1
ATOM 1423 C CA . ALA A 1 173 ? 12.815 13.573 -17.527 1.00 88.00 173 ALA A CA 1
ATOM 1424 C C . ALA A 1 173 ? 11.723 12.686 -18.140 1.00 88.00 173 ALA A C 1
ATOM 1426 O O . ALA A 1 173 ? 12.048 11.757 -18.872 1.00 88.00 173 ALA A O 1
ATOM 1427 N N . ILE A 1 174 ? 10.445 12.984 -17.889 1.00 88.31 174 ILE A N 1
ATOM 1428 C CA . ILE A 1 174 ? 9.310 12.243 -18.461 1.00 88.31 174 ILE A CA 1
ATOM 1429 C C . ILE A 1 174 ? 9.338 12.313 -19.992 1.00 88.31 174 ILE A C 1
ATOM 1431 O O . ILE A 1 174 ? 9.271 11.276 -20.648 1.00 88.31 174 ILE A O 1
ATOM 1435 N N . ASN A 1 175 ? 9.525 13.505 -20.563 1.00 88.31 175 ASN A N 1
ATOM 1436 C CA . ASN A 1 175 ? 9.585 13.691 -22.015 1.00 88.31 175 ASN A CA 1
ATOM 1437 C C . ASN A 1 175 ? 10.769 12.950 -22.652 1.00 88.31 175 ASN A C 1
ATOM 1439 O O . ASN A 1 175 ? 10.632 12.371 -23.729 1.00 88.31 175 ASN A O 1
ATOM 1443 N N . GLU A 1 176 ? 11.928 12.920 -21.988 1.00 89.75 176 GLU A N 1
ATOM 1444 C CA . GLU A 1 176 ? 13.063 12.116 -22.443 1.00 89.75 176 GLU A CA 1
ATOM 1445 C C . GLU A 1 176 ? 12.768 10.614 -22.395 1.00 89.75 176 GLU A C 1
ATOM 1447 O O . GLU A 1 176 ? 13.117 9.909 -23.336 1.00 89.75 176 GLU A O 1
ATOM 1452 N N . LEU A 1 177 ? 12.102 10.119 -21.349 1.00 88.56 177 LEU A N 1
ATOM 1453 C CA . LEU A 1 177 ? 11.756 8.699 -21.251 1.00 88.56 177 LEU A CA 1
ATOM 1454 C C . LEU A 1 177 ? 10.713 8.276 -22.295 1.00 88.56 177 LEU A C 1
ATOM 1456 O O . LEU A 1 177 ? 10.784 7.161 -22.811 1.00 88.56 177 LEU A O 1
ATOM 1460 N N . ILE A 1 178 ? 9.774 9.164 -22.631 1.00 88.31 178 ILE A N 1
ATOM 1461 C CA . ILE A 1 178 ? 8.825 8.945 -23.730 1.00 88.31 178 ILE A CA 1
ATOM 1462 C C . ILE A 1 178 ? 9.577 8.893 -25.063 1.00 88.31 178 ILE A C 1
ATOM 1464 O O . ILE A 1 178 ? 9.395 7.970 -25.850 1.00 88.31 178 ILE A O 1
ATOM 1468 N N . LYS A 1 179 ? 10.497 9.837 -25.296 1.00 89.00 179 LYS A N 1
ATOM 1469 C CA . LYS A 1 179 ? 11.337 9.865 -26.503 1.00 89.00 179 LYS A CA 1
ATOM 1470 C C . LYS A 1 179 ? 12.229 8.624 -26.636 1.00 89.00 179 LYS A C 1
ATOM 1472 O O . LYS A 1 179 ? 12.522 8.196 -27.749 1.00 89.00 179 LYS A O 1
ATOM 1477 N N . GLU A 1 180 ? 12.667 8.055 -25.516 1.00 88.69 180 GLU A N 1
ATOM 1478 C CA . GLU A 1 180 ? 13.446 6.813 -25.451 1.00 88.69 180 GLU A CA 1
ATOM 1479 C C . GLU A 1 180 ? 12.585 5.544 -25.602 1.00 88.69 180 GLU A C 1
ATOM 1481 O O . GLU A 1 180 ? 13.123 4.441 -25.522 1.00 88.69 180 GLU A O 1
ATOM 1486 N N . ASN A 1 181 ? 11.272 5.674 -25.844 1.00 85.38 181 ASN A N 1
ATOM 1487 C CA . ASN A 1 181 ? 10.296 4.579 -25.907 1.00 85.38 181 ASN A CA 1
ATOM 1488 C C . ASN A 1 181 ? 10.242 3.720 -24.629 1.00 85.38 181 ASN A C 1
ATOM 1490 O O . ASN A 1 181 ? 9.817 2.567 -24.673 1.00 85.38 181 ASN A O 1
ATOM 1494 N N . ILE A 1 182 ? 10.658 4.273 -23.486 1.00 86.69 182 ILE A N 1
ATOM 1495 C CA . ILE A 1 182 ? 10.578 3.621 -22.171 1.00 86.69 182 ILE A CA 1
ATOM 1496 C C . ILE A 1 182 ? 9.150 3.743 -21.623 1.00 86.69 182 ILE A C 1
ATOM 1498 O O . ILE A 1 182 ? 8.632 2.804 -21.016 1.00 86.69 182 ILE A O 1
ATOM 1502 N N . PHE A 1 183 ? 8.499 4.880 -21.861 1.00 89.25 183 PHE A N 1
ATOM 1503 C CA . PHE A 1 183 ? 7.090 5.084 -21.535 1.00 89.25 183 PHE A CA 1
ATOM 1504 C C . PHE A 1 183 ? 6.298 5.480 -22.773 1.00 89.25 183 PHE A C 1
ATOM 1506 O O . PHE A 1 183 ? 6.769 6.259 -23.597 1.00 89.25 183 PHE A O 1
ATOM 1513 N N . GLU A 1 184 ? 5.075 4.985 -22.867 1.00 87.81 184 GLU A N 1
ATOM 1514 C CA . GLU A 1 184 ? 4.052 5.501 -23.759 1.00 87.81 184 GLU A CA 1
ATOM 1515 C C . GLU A 1 184 ? 3.203 6.526 -22.997 1.00 87.81 184 GLU A C 1
ATOM 1517 O O . GLU A 1 184 ? 2.803 6.315 -21.847 1.00 87.81 184 GLU A O 1
ATOM 1522 N N . ALA A 1 185 ? 2.977 7.679 -23.624 1.00 86.75 185 ALA A N 1
ATOM 1523 C CA . ALA A 1 185 ? 2.141 8.729 -23.068 1.00 86.75 185 ALA A CA 1
ATOM 1524 C C . ALA A 1 185 ? 0.684 8.482 -23.456 1.00 86.75 185 ALA A C 1
ATOM 1526 O O . ALA A 1 185 ? 0.378 8.342 -24.637 1.00 86.75 185 ALA A O 1
ATOM 1527 N N . SER A 1 186 ? -0.208 8.487 -22.469 1.00 83.75 186 SER A N 1
ATOM 1528 C CA . SER A 1 186 ? -1.647 8.426 -22.699 1.00 83.75 186 SER A CA 1
ATOM 1529 C C . SER A 1 186 ? -2.324 9.727 -22.266 1.00 83.75 186 SER A C 1
ATOM 1531 O O . SER A 1 186 ? -2.010 10.309 -21.220 1.00 83.75 186 SER A O 1
ATOM 1533 N N . GLU A 1 187 ? -3.252 10.187 -23.105 1.00 83.69 187 GLU A N 1
ATOM 1534 C CA . GLU A 1 187 ? -4.157 11.314 -22.840 1.00 83.69 187 GLU A CA 1
ATOM 1535 C C . GLU A 1 187 ? -5.451 10.868 -22.137 1.00 83.69 187 GLU A C 1
ATOM 1537 O O . GLU A 1 187 ? -6.246 11.704 -21.686 1.00 83.69 187 GLU A O 1
ATOM 1542 N N . GLU A 1 188 ? -5.662 9.552 -22.049 1.00 71.62 188 GLU A N 1
ATOM 1543 C CA . GLU A 1 188 ? -6.795 8.940 -21.373 1.00 71.62 188 GLU A CA 1
ATOM 1544 C C . GLU A 1 188 ? -6.515 8.937 -19.865 1.00 71.62 188 GLU A C 1
ATOM 1546 O O . GLU A 1 188 ? -5.573 8.311 -19.379 1.00 71.62 188 GLU A O 1
ATOM 1551 N N . GLY A 1 189 ? -7.292 9.714 -19.110 1.00 67.62 189 GLY A N 1
ATOM 1552 C CA . GLY A 1 189 ? -7.181 9.785 -17.655 1.00 67.62 189 GLY A CA 1
ATOM 1553 C C . GLY A 1 189 ? -7.666 11.106 -17.060 1.00 67.62 189 GLY A C 1
ATOM 1554 O O . GLY A 1 189 ? -7.501 12.187 -17.632 1.00 67.62 189 GLY A O 1
ATOM 1555 N N . ASP A 1 190 ? -8.207 11.022 -15.846 1.00 74.94 190 ASP A N 1
ATOM 1556 C CA . ASP A 1 190 ? -8.771 12.158 -15.101 1.00 74.94 190 ASP A CA 1
ATOM 1557 C C . ASP A 1 190 ? -7.714 12.943 -14.297 1.00 74.94 190 ASP A C 1
ATOM 1559 O O . ASP A 1 190 ? -8.037 13.637 -13.328 1.00 74.94 190 ASP A O 1
ATOM 1563 N N . SER A 1 191 ? -6.435 12.840 -14.683 1.00 78.06 191 SER A N 1
ATOM 1564 C CA . SER A 1 191 ? -5.336 13.509 -13.981 1.00 78.06 191 SER A CA 1
ATOM 1565 C C . SER A 1 191 ? -5.496 15.029 -14.056 1.00 78.06 191 SER A C 1
ATOM 1567 O O . SER A 1 191 ? -5.579 15.612 -15.144 1.00 78.06 191 SER A O 1
ATOM 1569 N N . LYS A 1 192 ? -5.519 15.682 -12.891 1.00 76.94 192 LYS A N 1
ATOM 1570 C CA . LYS A 1 192 ? -5.607 17.146 -12.769 1.00 76.94 192 LYS A CA 1
ATOM 1571 C C . LYS A 1 192 ? -4.284 17.806 -13.131 1.00 76.94 192 LYS A C 1
ATOM 1573 O O . LYS A 1 192 ? -4.270 18.907 -13.678 1.00 76.94 192 LYS A O 1
ATOM 1578 N N . GLN A 1 193 ? -3.176 17.142 -12.823 1.00 75.94 193 GLN A N 1
ATOM 1579 C CA . GLN A 1 193 ? -1.846 17.536 -13.249 1.00 75.94 193 GLN A CA 1
ATOM 1580 C C . GLN A 1 193 ? -1.528 16.783 -14.537 1.00 75.94 193 GLN A C 1
ATOM 1582 O O . GLN A 1 193 ? -1.447 15.557 -14.546 1.00 75.94 193 GLN A O 1
ATOM 1587 N N . ARG A 1 194 ? -1.390 17.522 -15.640 1.00 82.94 194 ARG A N 1
ATOM 1588 C CA . ARG A 1 194 ? -0.991 16.982 -16.945 1.00 82.94 194 ARG A CA 1
ATOM 1589 C C . ARG A 1 194 ? 0.402 17.475 -17.310 1.00 82.94 194 ARG A C 1
ATOM 1591 O O . ARG A 1 194 ? 0.728 18.645 -17.076 1.00 82.94 194 ARG A O 1
ATOM 1598 N N . ILE A 1 195 ? 1.221 16.608 -17.899 1.00 82.19 195 ILE A N 1
ATOM 1599 C CA . ILE A 1 195 ? 2.493 17.031 -18.499 1.00 82.19 195 ILE A CA 1
ATOM 1600 C C . ILE A 1 195 ? 2.170 17.673 -19.850 1.00 82.19 195 ILE A C 1
ATOM 1602 O O . ILE A 1 195 ? 1.390 17.138 -20.634 1.00 82.19 195 ILE A O 1
ATOM 1606 N N . ASP A 1 196 ? 2.685 18.888 -20.048 1.00 78.69 196 ASP A N 1
ATOM 1607 C CA . ASP A 1 196 ? 2.469 19.732 -21.233 1.00 78.69 196 ASP A CA 1
ATOM 1608 C C . ASP A 1 196 ? 0.993 19.937 -21.642 1.00 78.69 196 ASP A C 1
ATOM 1610 O O . ASP A 1 196 ? 0.679 20.290 -22.772 1.00 78.69 196 ASP A O 1
ATOM 1614 N N . GLY A 1 197 ? 0.072 19.769 -20.685 1.00 77.62 197 GLY A N 1
ATOM 1615 C CA . GLY A 1 197 ? -1.369 19.965 -20.872 1.00 77.62 197 GLY A CA 1
ATOM 1616 C C . GLY A 1 197 ? -2.107 18.787 -21.515 1.00 77.62 197 GLY A C 1
ATOM 1617 O O . GLY A 1 197 ? -3.335 18.794 -21.517 1.00 77.62 197 GLY A O 1
ATOM 1618 N N . GLN A 1 198 ? -1.395 17.766 -21.995 1.00 82.25 198 GLN A N 1
ATOM 1619 C CA . GLN A 1 198 ? -1.984 16.649 -22.744 1.00 82.25 198 GLN A CA 1
ATOM 1620 C C . GLN A 1 198 ? -1.849 15.319 -22.002 1.00 82.25 198 GLN A C 1
ATOM 1622 O O . GLN A 1 198 ? -2.843 14.623 -21.814 1.00 82.25 198 GLN A O 1
ATOM 1627 N N . ILE A 1 199 ? -0.657 15.021 -21.485 1.00 84.94 199 ILE A N 1
ATOM 1628 C CA . ILE A 1 199 ? -0.321 13.710 -20.923 1.00 84.94 199 ILE A CA 1
ATOM 1629 C C . ILE A 1 199 ? -0.918 13.578 -19.520 1.00 84.94 199 ILE A C 1
ATOM 1631 O O . ILE A 1 199 ? -0.512 14.297 -18.600 1.00 84.94 199 ILE A O 1
ATOM 1635 N N . SER A 1 200 ? -1.862 12.656 -19.349 1.00 85.06 200 SER A N 1
ATOM 1636 C CA . SER A 1 200 ?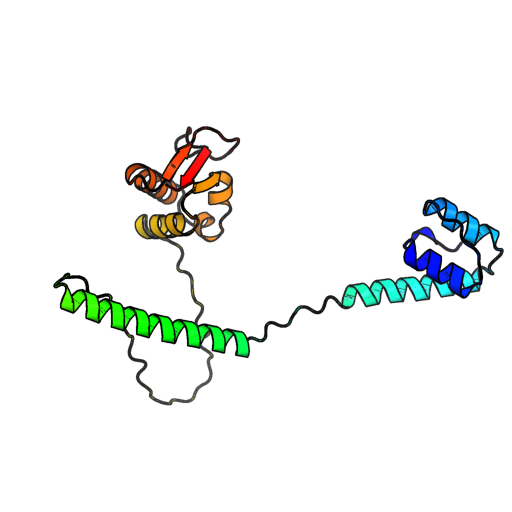 -2.510 12.345 -18.067 1.00 85.06 200 SER A CA 1
ATOM 1637 C C . SER A 1 200 ? -1.962 11.081 -17.413 1.00 85.06 200 SER A C 1
ATOM 1639 O O . SER A 1 200 ? -2.008 10.970 -16.186 1.00 85.06 200 SER A O 1
ATOM 1641 N N . MET A 1 201 ? -1.422 10.156 -18.207 1.00 87.94 201 MET A N 1
ATOM 1642 C CA . MET A 1 201 ? -0.972 8.845 -17.753 1.00 87.94 201 MET A CA 1
ATOM 1643 C C . MET A 1 201 ? 0.286 8.400 -18.508 1.00 87.94 201 MET A C 1
ATOM 1645 O O . MET A 1 201 ? 0.496 8.761 -19.667 1.00 87.94 201 MET A O 1
ATOM 1649 N N . LEU A 1 202 ? 1.130 7.619 -17.836 1.00 87.75 202 LEU A N 1
ATOM 1650 C CA . LEU A 1 202 ? 2.308 6.975 -18.413 1.00 87.75 202 LEU A CA 1
ATOM 1651 C C . LEU A 1 202 ? 2.140 5.460 -18.340 1.00 87.75 202 LEU A C 1
ATOM 1653 O O . LEU A 1 202 ? 1.807 4.930 -17.281 1.00 87.75 202 LEU A O 1
ATOM 1657 N N . ILE A 1 203 ? 2.408 4.778 -19.449 1.00 87.81 203 ILE A N 1
ATOM 1658 C CA . ILE A 1 203 ? 2.372 3.318 -19.569 1.00 87.81 203 ILE A CA 1
ATOM 1659 C C . ILE A 1 203 ? 3.802 2.839 -19.806 1.00 87.81 203 ILE A C 1
ATOM 1661 O O . ILE A 1 203 ? 4.491 3.361 -20.680 1.00 87.81 203 ILE A O 1
ATOM 1665 N N . ARG A 1 204 ? 4.303 1.887 -19.016 1.00 87.50 204 ARG A N 1
ATOM 1666 C CA . ARG A 1 204 ? 5.656 1.343 -19.208 1.00 87.50 204 ARG A CA 1
ATOM 1667 C C . ARG A 1 204 ? 5.661 0.359 -20.378 1.00 87.50 204 ARG A C 1
ATOM 1669 O O . ARG A 1 204 ? 4.964 -0.650 -20.315 1.00 87.50 204 ARG A O 1
ATOM 1676 N N . ASN A 1 205 ? 6.515 0.602 -21.371 1.00 83.19 205 ASN A N 1
ATOM 1677 C CA . ASN A 1 205 ? 6.827 -0.372 -22.424 1.00 83.19 205 ASN A CA 1
ATOM 1678 C C . ASN A 1 205 ? 7.742 -1.491 -21.911 1.00 83.19 205 ASN A C 1
ATOM 1680 O O . ASN A 1 205 ? 8.685 -1.198 -21.125 1.00 83.19 205 ASN A O 1
#

Foldseek 3Di:
DQPLVLDDPVLLVVVCVVVVQDDDDDDSVSSVVSVVVVPDDPVVRNVSSVVRVVVVVVVVVPPPPPPPPVVVVVVVVVVVVVVVVVVLVVVQVVCVVVVPPDRPDPPPPPPPDDDDDDDDPPPPPPPPPQQAALVSLLVVVLVVDDAFDKDFPQRVCVPPSCVVYDPVSNLVSVVVCVVVVQWDFDQPDPAPDARVVRGGMIHGD

Secondary structure (DSSP, 8-state):
---GGGS-HHHHHHHHHTTT--PPS--HHHHHHHHHHTT--HHHHHHHHHHHHHHHHHHHHT-------HHHHHHHHHHHHHHHHHHHHHHHHHHHHTT---------------------------------SHHHHHHHHHHH--TT-EEEHHHHTTSHHHHTS-HHHHHHHHHHHHHTTSEEEE--S--SS-BTTTB-EEEE-